Protein AF-A0A2E5CBP2-F1 (afdb_monomer_lite)

pLDDT: mean 91.1, std 10.19, range [36.31, 98.5]

Structure (mmCIF, N/CA/C/O backbone):
data_AF-A0A2E5CBP2-F1
#
_entry.id   AF-A0A2E5CBP2-F1
#
loop_
_atom_site.group_PDB
_atom_site.id
_atom_site.type_symbol
_atom_site.label_atom_id
_atom_site.label_alt_id
_atom_site.label_comp_id
_atom_site.label_asym_id
_atom_site.label_entity_id
_atom_site.label_seq_id
_atom_site.pdbx_PDB_ins_code
_atom_site.Cartn_x
_atom_site.Cartn_y
_atom_site.Cartn_z
_atom_site.occupancy
_atom_site.B_iso_or_equiv
_atom_site.auth_seq_id
_atom_site.auth_comp_id
_atom_site.auth_asym_id
_atom_site.auth_atom_id
_atom_site.pdbx_PDB_model_num
ATOM 1 N N . MET A 1 1 ? -30.470 16.837 26.499 1.00 38.00 1 MET A N 1
ATOM 2 C CA . MET A 1 1 ? -29.244 16.503 25.744 1.00 38.00 1 MET A CA 1
ATOM 3 C C . MET A 1 1 ? -28.695 15.241 26.374 1.00 38.00 1 MET A C 1
ATOM 5 O O . MET A 1 1 ? -28.540 15.243 27.587 1.00 38.00 1 MET A O 1
ATOM 9 N N . ALA A 1 2 ? -28.526 14.157 25.616 1.00 43.12 2 ALA A N 1
ATOM 10 C CA . ALA A 1 2 ? -27.895 12.957 26.160 1.00 43.12 2 ALA A CA 1
ATOM 11 C C . ALA A 1 2 ? -26.423 13.294 26.434 1.00 43.12 2 ALA A C 1
ATOM 13 O O . ALA A 1 2 ? -25.700 13.665 25.509 1.00 43.12 2 ALA A O 1
ATOM 14 N N . PHE A 1 3 ? -26.019 13.271 27.703 1.00 51.16 3 PHE A N 1
ATOM 15 C CA . PHE A 1 3 ? -24.616 13.391 28.079 1.00 51.16 3 PHE A CA 1
ATOM 16 C C . PHE A 1 3 ? -23.949 12.067 27.720 1.00 51.16 3 PHE A C 1
ATOM 18 O O . PHE A 1 3 ? -24.186 11.064 28.377 1.00 51.16 3 PHE A O 1
ATOM 25 N N . HIS A 1 4 ? -23.178 12.072 26.638 1.00 67.44 4 HIS A N 1
ATOM 26 C CA . HIS A 1 4 ? -22.375 10.934 26.215 1.00 67.44 4 HIS A CA 1
ATOM 27 C C . HIS A 1 4 ? -20.920 11.273 26.525 1.00 67.44 4 HIS A C 1
ATOM 29 O O . HIS A 1 4 ? -20.342 12.155 25.883 1.00 67.44 4 HIS A O 1
ATOM 35 N N . VAL A 1 5 ? -20.347 10.632 27.541 1.00 75.62 5 VAL A N 1
ATOM 36 C CA . VAL A 1 5 ? -18.941 10.825 27.916 1.00 75.62 5 VAL A CA 1
ATOM 37 C C . VAL A 1 5 ? -18.203 9.526 27.650 1.00 75.62 5 VAL A C 1
ATOM 39 O O . VAL A 1 5 ? -18.583 8.484 28.173 1.00 75.62 5 VAL A O 1
ATOM 42 N N . ASN A 1 6 ? -17.139 9.597 26.854 1.00 81.19 6 ASN A N 1
ATOM 43 C CA . ASN A 1 6 ? -16.293 8.446 26.557 1.00 81.19 6 ASN A CA 1
ATOM 44 C C . ASN A 1 6 ? -14.873 8.711 27.036 1.00 81.19 6 ASN A C 1
ATOM 46 O O . ASN A 1 6 ? -14.372 9.836 26.934 1.00 81.19 6 ASN A O 1
ATOM 50 N N . PHE A 1 7 ? -14.218 7.656 27.507 1.00 85.12 7 PHE A N 1
ATOM 51 C CA . PHE A 1 7 ? -12.770 7.613 27.641 1.00 85.12 7 PHE A CA 1
ATOM 52 C C . PHE A 1 7 ? -12.241 6.535 26.697 1.00 85.12 7 PHE A C 1
ATOM 54 O O . PHE A 1 7 ? -12.515 5.351 26.891 1.00 85.12 7 PHE A O 1
ATOM 61 N N . GLU A 1 8 ? -11.506 6.952 25.670 1.00 88.75 8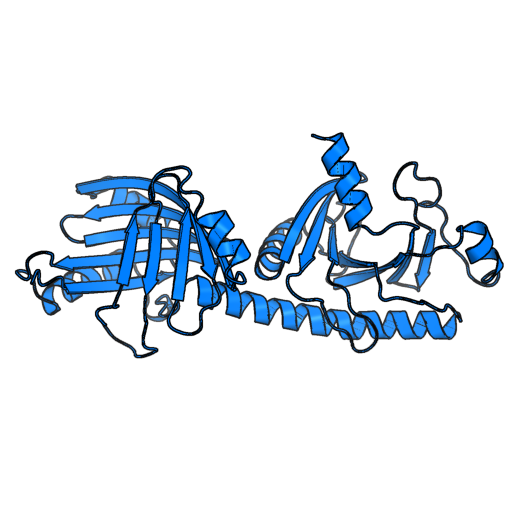 GLU A N 1
ATOM 62 C CA . GLU A 1 8 ? -10.930 6.059 24.666 1.00 88.75 8 GLU A CA 1
ATOM 63 C C . GLU A 1 8 ? -9.402 6.082 24.711 1.00 88.75 8 GLU A C 1
ATOM 65 O O . GLU A 1 8 ? -8.787 7.118 24.971 1.00 88.75 8 GLU A O 1
ATOM 70 N N . LEU A 1 9 ? -8.791 4.936 24.425 1.00 90.69 9 LEU A N 1
ATOM 71 C CA . LEU A 1 9 ? -7.368 4.833 24.130 1.00 90.69 9 LEU A CA 1
ATOM 72 C C . LEU A 1 9 ? -7.154 3.887 22.957 1.00 90.69 9 LEU A C 1
ATOM 74 O O . LEU A 1 9 ? -7.940 2.965 22.730 1.00 90.69 9 LEU A O 1
ATOM 78 N N . LYS A 1 10 ? -6.041 4.081 22.261 1.00 93.88 10 LYS A N 1
ATOM 79 C CA . LYS A 1 10 ? -5.593 3.186 21.205 1.00 93.88 10 LYS A CA 1
ATOM 80 C C . LYS A 1 10 ? -4.122 2.861 21.395 1.00 93.88 10 LYS A C 1
ATOM 82 O O . LYS A 1 10 ? -3.343 3.743 21.753 1.00 93.88 10 LYS A O 1
ATOM 87 N N . ALA A 1 11 ? -3.754 1.610 21.166 1.00 95.00 11 ALA A N 1
ATOM 88 C CA . ALA A 1 11 ? -2.387 1.148 21.324 1.00 95.00 11 ALA A CA 1
ATOM 89 C C . ALA A 1 11 ? -2.022 0.082 20.293 1.00 95.00 11 ALA A C 1
ATOM 91 O O . ALA A 1 11 ? -2.883 -0.677 19.846 1.00 95.00 11 ALA A O 1
ATOM 92 N N . TYR A 1 12 ? -0.736 -0.003 19.960 1.00 95.44 12 TYR A N 1
ATOM 93 C CA . TYR A 1 12 ? -0.171 -1.184 19.318 1.00 95.44 12 TYR A CA 1
ATOM 94 C C . TYR A 1 12 ? -0.355 -2.405 20.220 1.00 95.44 12 TYR A C 1
ATOM 96 O O . TYR A 1 12 ? -0.196 -2.319 21.439 1.00 95.44 12 TYR A O 1
ATOM 104 N N . SER A 1 13 ? -0.645 -3.555 19.618 1.00 93.19 13 SER A N 1
ATOM 105 C CA . SER A 1 13 ? -0.657 -4.830 20.327 1.00 93.19 13 SER A CA 1
ATOM 106 C C . SER A 1 13 ? 0.456 -5.732 19.812 1.00 93.19 13 SER A C 1
ATOM 108 O O . SER A 1 13 ? 0.674 -5.850 18.613 1.00 93.19 13 SER A O 1
ATOM 110 N N . LYS A 1 14 ? 1.167 -6.380 20.738 1.00 88.31 14 LYS A N 1
ATOM 111 C CA . LYS A 1 14 ? 2.172 -7.420 20.437 1.00 88.31 14 LYS A CA 1
ATOM 112 C C . LYS A 1 14 ? 1.674 -8.819 20.807 1.00 88.31 14 LYS A C 1
ATOM 114 O O . LYS A 1 14 ? 2.413 -9.792 20.724 1.00 88.31 14 LYS A O 1
ATOM 119 N N . ASN A 1 15 ? 0.446 -8.896 21.306 1.00 91.00 15 ASN A N 1
ATOM 120 C CA . ASN A 1 15 ? -0.155 -10.046 21.964 1.00 91.00 15 ASN A CA 1
ATOM 121 C C . ASN A 1 15 ? -1.664 -10.096 21.671 1.00 91.00 15 ASN A C 1
ATOM 123 O O . ASN A 1 15 ? -2.453 -10.456 22.548 1.00 91.00 15 ASN A O 1
ATOM 127 N N . ILE A 1 16 ? -2.063 -9.741 20.440 1.00 94.19 16 ILE A N 1
ATOM 128 C CA . ILE A 1 16 ? -3.472 -9.665 20.030 1.00 94.19 16 ILE A CA 1
ATOM 129 C C . ILE A 1 16 ? -4.195 -10.994 20.282 1.00 94.19 16 ILE A C 1
ATOM 131 O O . ILE A 1 16 ? -5.356 -10.993 20.671 1.00 94.19 16 ILE A O 1
ATOM 135 N N . ASP A 1 17 ? -3.500 -12.127 20.132 1.00 94.94 17 ASP A N 1
ATOM 136 C CA . ASP A 1 17 ? -4.064 -13.465 20.325 1.00 94.94 17 ASP A CA 1
ATOM 137 C C . ASP A 1 17 ? -4.471 -13.726 21.775 1.00 94.94 17 ASP A C 1
ATOM 139 O O . ASP A 1 17 ? -5.555 -14.253 22.030 1.00 94.94 17 ASP A O 1
ATOM 143 N N . PHE A 1 18 ? -3.635 -13.311 22.732 1.00 96.12 18 PHE A N 1
ATOM 144 C CA . PHE A 1 18 ? -3.959 -13.399 24.156 1.00 96.12 18 PHE A CA 1
ATOM 145 C C . PHE A 1 18 ? -5.175 -12.530 24.487 1.00 96.12 18 PHE A C 1
ATOM 147 O O . PHE A 1 18 ? -6.111 -12.987 25.144 1.00 96.12 18 PHE A O 1
ATOM 154 N N . ILE A 1 19 ? -5.183 -11.293 23.987 1.00 96.88 19 ILE A N 1
ATOM 155 C CA . ILE A 1 19 ? -6.284 -10.350 24.197 1.00 96.88 19 ILE A CA 1
ATOM 156 C C . ILE A 1 19 ? -7.578 -10.905 23.590 1.00 96.88 19 ILE A C 1
ATOM 158 O O . ILE A 1 19 ? -8.614 -10.911 24.251 1.00 96.88 19 ILE A O 1
ATOM 162 N N . ARG A 1 20 ? -7.525 -11.422 22.358 1.00 97.56 20 ARG A N 1
ATOM 163 C CA . ARG A 1 20 ? -8.667 -12.030 21.669 1.00 97.56 20 ARG A CA 1
ATOM 164 C C . ARG A 1 20 ? -9.225 -13.210 22.454 1.00 97.56 20 ARG A C 1
ATOM 166 O O . ARG A 1 20 ? -10.436 -13.273 22.649 1.00 97.56 20 ARG A O 1
ATOM 173 N N . ALA A 1 21 ? -8.368 -14.114 22.929 1.00 97.31 21 ALA A N 1
ATOM 174 C CA . ALA A 1 21 ? -8.792 -15.252 23.742 1.00 97.31 21 ALA A CA 1
ATOM 175 C C . ALA A 1 21 ? -9.507 -14.791 25.023 1.00 97.31 21 ALA A C 1
ATOM 177 O O . ALA A 1 21 ? -10.603 -15.266 25.319 1.00 97.31 21 ALA A O 1
ATOM 178 N N . TYR A 1 22 ? -8.941 -13.802 25.723 1.00 97.62 22 TYR A N 1
ATOM 179 C CA . TYR A 1 22 ? -9.558 -13.227 26.917 1.00 97.62 22 TYR A CA 1
ATOM 180 C C . TYR A 1 22 ? -10.929 -12.601 26.621 1.00 97.62 22 TYR A C 1
ATOM 182 O O . TYR A 1 22 ? -11.898 -12.862 27.336 1.00 97.62 22 TYR A O 1
ATOM 190 N N . LEU A 1 23 ? -11.027 -11.790 25.561 1.00 97.50 23 LEU A N 1
ATOM 191 C CA . LEU A 1 23 ? -12.275 -11.133 25.171 1.00 97.50 23 LEU A CA 1
ATOM 192 C C . LEU A 1 23 ? -13.342 -12.148 24.754 1.00 97.50 23 LEU A C 1
ATOM 194 O O . LEU A 1 23 ? -14.496 -11.984 25.128 1.00 97.50 23 LEU A O 1
ATOM 198 N N . LEU A 1 24 ? -12.983 -13.215 24.040 1.00 96.75 24 LEU A N 1
ATOM 199 C CA . LEU A 1 24 ? -13.930 -14.275 23.682 1.00 96.75 24 LEU A CA 1
ATOM 200 C C . LEU A 1 24 ? -14.513 -14.979 24.912 1.00 96.75 24 LEU A C 1
ATOM 202 O O . LEU A 1 24 ? -15.696 -15.309 24.910 1.00 96.75 24 LEU A O 1
ATOM 206 N N . GLU A 1 25 ? -13.709 -15.175 25.956 1.00 97.31 25 GLU A N 1
ATOM 207 C CA . GLU A 1 25 ? -14.143 -15.816 27.200 1.00 97.31 25 GLU A CA 1
ATOM 208 C C . GLU A 1 25 ? -15.010 -14.895 28.080 1.00 97.31 25 GLU A C 1
ATOM 210 O O . GLU A 1 25 ? -15.937 -15.368 28.734 1.00 97.31 25 GLU A O 1
ATOM 215 N N . HIS A 1 26 ? -14.742 -13.583 28.084 1.00 97.31 26 HIS A N 1
ATOM 216 C CA . HIS A 1 26 ? -15.339 -12.641 29.043 1.00 97.31 26 HIS A CA 1
ATOM 217 C C . HIS A 1 26 ? -16.332 -11.641 28.432 1.00 97.31 26 HIS A C 1
ATOM 219 O O . HIS A 1 26 ? -16.956 -10.875 29.171 1.00 97.31 26 HIS A O 1
ATOM 225 N N . CYS A 1 27 ? -16.470 -11.587 27.103 1.00 95.75 27 CYS A N 1
ATOM 226 C CA . CYS A 1 27 ? -17.342 -10.606 26.466 1.00 95.75 27 CYS A CA 1
ATOM 227 C C . CYS A 1 27 ? -18.817 -10.835 26.812 1.00 95.75 27 CYS A C 1
ATOM 229 O O . CYS A 1 27 ? -19.342 -11.945 26.788 1.00 95.75 27 CYS A O 1
ATOM 231 N N . THR A 1 28 ? -19.517 -9.735 27.072 1.00 95.00 28 THR A N 1
ATOM 232 C CA . THR A 1 28 ? -20.980 -9.711 27.130 1.00 95.00 28 THR A CA 1
ATOM 233 C C . THR A 1 28 ? -21.583 -9.676 25.728 1.00 95.00 28 THR A C 1
ATOM 235 O O . THR A 1 28 ? -22.736 -10.063 25.535 1.00 95.00 28 THR A O 1
ATOM 238 N N . LYS A 1 29 ? -20.817 -9.204 24.734 1.00 96.31 29 LYS A N 1
ATOM 239 C CA . LYS A 1 29 ? -21.225 -9.167 23.329 1.00 96.31 29 LYS A CA 1
ATOM 240 C C . LYS A 1 29 ? -20.022 -9.284 22.397 1.00 96.31 29 LYS A C 1
ATOM 242 O O . LYS A 1 29 ? -19.042 -8.563 22.561 1.00 96.31 29 LYS A O 1
ATOM 247 N N . ASN A 1 30 ? -20.158 -10.104 21.361 1.00 95.69 30 ASN A N 1
ATOM 248 C CA . ASN A 1 30 ? -19.243 -10.181 20.224 1.00 95.69 30 ASN A CA 1
ATOM 249 C C . ASN A 1 30 ? -20.033 -9.854 18.947 1.00 95.69 30 ASN A C 1
ATOM 251 O O . ASN A 1 30 ? -21.027 -10.521 18.661 1.00 95.69 30 ASN A O 1
ATOM 255 N N . LEU A 1 31 ? -19.641 -8.808 18.213 1.00 94.06 31 LEU A N 1
ATOM 256 C CA . LEU A 1 31 ? -20.299 -8.434 16.951 1.00 94.06 31 LEU A CA 1
ATOM 257 C C . LEU A 1 31 ? -19.660 -9.083 15.716 1.00 94.06 31 LEU A C 1
ATOM 259 O O . LEU A 1 31 ? -20.209 -8.959 14.625 1.00 94.06 31 LEU A O 1
ATOM 263 N N . GLY A 1 32 ? -18.536 -9.781 15.877 1.00 93.81 32 GLY A N 1
ATOM 264 C CA . GLY A 1 32 ? -17.795 -10.421 14.795 1.00 93.81 32 GLY A CA 1
ATOM 265 C C . GLY A 1 32 ? -16.719 -9.529 14.171 1.00 93.81 32 GLY A C 1
ATOM 266 O O . GLY A 1 32 ? -16.330 -8.501 14.732 1.00 93.81 32 GLY A O 1
ATOM 267 N N . LYS A 1 33 ? -16.222 -9.973 13.008 1.00 96.44 33 LYS A N 1
ATOM 268 C CA . LYS A 1 33 ? -15.138 -9.343 12.242 1.00 96.44 33 LYS A CA 1
ATOM 269 C C . LYS A 1 33 ? -15.708 -8.525 11.075 1.00 96.44 33 LYS A C 1
ATOM 271 O O . LYS A 1 33 ? -16.425 -9.060 10.226 1.00 96.44 33 LYS A O 1
ATOM 276 N N . ASP A 1 34 ? -15.376 -7.239 11.043 1.00 95.06 34 ASP A N 1
ATOM 277 C CA . ASP A 1 34 ? -15.732 -6.285 9.993 1.00 95.06 34 ASP A CA 1
ATOM 278 C C . ASP A 1 34 ? -14.499 -5.933 9.150 1.00 95.06 34 ASP A C 1
ATOM 280 O O . ASP A 1 34 ? -13.522 -5.371 9.650 1.00 95.06 34 ASP A O 1
ATOM 284 N N . PHE A 1 35 ? -14.539 -6.267 7.868 1.00 95.31 35 PHE A N 1
ATOM 285 C CA . PHE A 1 35 ? -13.548 -5.909 6.865 1.00 95.31 35 PHE A CA 1
ATOM 286 C C . PHE A 1 35 ? -13.894 -4.530 6.317 1.00 95.31 35 PHE A C 1
ATOM 288 O O . PHE A 1 35 ? -14.751 -4.380 5.450 1.00 95.31 35 PHE A O 1
ATOM 295 N N . GLN A 1 36 ? -13.229 -3.518 6.862 1.00 94.62 36 GLN A N 1
ATOM 296 C CA . GLN A 1 36 ? -13.530 -2.120 6.606 1.00 94.62 36 GLN A CA 1
ATOM 297 C C . GLN A 1 36 ? -12.549 -1.525 5.596 1.00 94.62 36 GLN A C 1
ATOM 299 O O . GLN A 1 36 ? -11.328 -1.620 5.747 1.00 94.62 36 GLN A O 1
ATOM 304 N N . LYS A 1 37 ? -13.108 -0.829 4.610 1.00 93.19 37 LYS A N 1
ATOM 305 C CA . LYS A 1 37 ? -12.418 0.086 3.711 1.00 93.19 37 LYS A CA 1
ATOM 306 C C . LYS A 1 37 ? -12.846 1.511 4.039 1.00 93.19 37 LYS A C 1
ATOM 308 O O . LYS A 1 37 ? -13.952 1.945 3.724 1.00 93.19 37 LYS A O 1
ATOM 313 N N . ASP A 1 38 ? -11.944 2.242 4.673 1.00 93.88 38 ASP A N 1
ATOM 314 C CA . ASP A 1 38 ? -12.127 3.632 5.063 1.00 93.88 38 ASP A CA 1
ATOM 315 C C . ASP A 1 38 ? -11.460 4.542 4.009 1.00 93.88 38 ASP A C 1
ATOM 317 O O . ASP A 1 38 ? -10.240 4.699 3.988 1.00 93.88 38 ASP A O 1
ATOM 321 N N . THR A 1 39 ? -12.249 5.149 3.118 1.00 93.44 39 THR A N 1
ATOM 322 C CA . THR A 1 39 ? -11.767 6.131 2.129 1.00 93.44 39 THR A CA 1
ATOM 323 C C . THR A 1 39 ? -11.855 7.538 2.710 1.00 93.44 39 THR A C 1
ATOM 325 O O . THR A 1 39 ? -12.949 8.044 2.964 1.00 93.44 39 THR A O 1
ATOM 328 N N . TYR A 1 40 ? -10.708 8.186 2.898 1.00 94.38 40 TYR A N 1
ATOM 329 C CA . TYR A 1 40 ? -10.611 9.571 3.344 1.00 94.38 40 TYR A CA 1
ATOM 330 C C . TYR A 1 40 ? -10.522 10.504 2.142 1.00 94.38 40 TYR A C 1
ATOM 332 O O . TYR A 1 40 ? -9.779 10.236 1.200 1.00 94.38 40 TYR A O 1
ATOM 340 N N . PHE A 1 41 ? -11.235 11.625 2.189 1.00 93.88 41 PHE A N 1
ATOM 341 C CA . PHE A 1 41 ? -11.267 12.617 1.114 1.00 93.88 41 PHE A CA 1
ATOM 342 C C . PHE A 1 41 ? -10.574 13.909 1.538 1.00 93.88 41 PHE A C 1
ATOM 344 O O . PHE A 1 41 ? -10.632 14.299 2.708 1.00 93.88 41 PHE A O 1
ATOM 351 N N . LYS A 1 42 ? -9.944 14.603 0.585 1.00 92.12 42 LYS A N 1
ATOM 352 C CA . LYS A 1 42 ? -9.442 15.959 0.817 1.00 92.12 42 LYS A CA 1
ATOM 353 C C . LYS A 1 42 ? -10.633 16.907 0.985 1.00 92.12 42 LYS A C 1
ATOM 355 O O . LYS A 1 42 ? -11.522 16.984 0.132 1.00 92.12 42 LYS A O 1
ATOM 360 N N . THR A 1 43 ? -10.643 17.640 2.091 1.00 89.88 43 THR A N 1
ATOM 361 C CA . THR A 1 43 ? -11.660 18.641 2.431 1.00 89.88 43 THR A CA 1
ATOM 362 C C . THR A 1 43 ? -10.996 19.942 2.862 1.00 89.88 43 THR A C 1
ATOM 364 O O . THR A 1 43 ? -9.845 19.952 3.292 1.00 89.88 43 THR A O 1
ATOM 367 N N . LYS A 1 44 ? -11.720 21.064 2.746 1.00 88.19 44 LYS A N 1
ATOM 368 C CA . LYS A 1 44 ? -11.216 22.379 3.186 1.00 88.19 44 LYS A CA 1
ATOM 369 C C . LYS A 1 44 ? -11.000 22.441 4.700 1.00 88.19 44 LYS A C 1
ATOM 371 O O . LYS A 1 44 ? -10.098 23.125 5.164 1.00 88.19 44 LYS A O 1
ATOM 376 N N . THR A 1 45 ? -11.859 21.760 5.452 1.00 86.25 45 THR A N 1
ATOM 377 C CA . THR A 1 45 ? -11.836 21.686 6.914 1.00 86.25 45 THR A CA 1
ATOM 378 C C . THR A 1 45 ? -12.195 20.277 7.365 1.00 86.25 45 THR A C 1
ATOM 380 O O . THR A 1 45 ? -12.809 19.511 6.612 1.00 86.25 45 THR A O 1
ATOM 383 N N . GLY A 1 46 ? -11.813 19.945 8.599 1.00 86.88 46 GLY A N 1
ATOM 384 C CA . GLY A 1 46 ? -12.121 18.661 9.217 1.00 86.88 46 GLY A CA 1
ATOM 385 C C . GLY A 1 46 ? -11.600 17.470 8.422 1.00 86.88 46 GLY A C 1
ATOM 386 O O . GLY A 1 46 ? -10.648 17.569 7.647 1.00 86.88 46 GLY A O 1
ATOM 387 N N . ARG A 1 47 ? -12.229 16.319 8.642 1.00 89.81 47 ARG A N 1
ATOM 388 C CA . ARG A 1 47 ? -11.924 15.068 7.952 1.00 89.81 47 ARG A CA 1
ATOM 389 C C . ARG A 1 47 ? -13.227 14.427 7.507 1.00 89.81 47 ARG A C 1
ATOM 391 O O . ARG A 1 47 ? -14.137 14.264 8.317 1.00 89.81 47 ARG A O 1
ATOM 398 N N . LEU A 1 48 ? -13.298 14.054 6.232 1.00 94.00 48 LEU A N 1
ATOM 399 C CA . LEU A 1 48 ? -14.417 13.314 5.658 1.00 94.00 48 LEU A CA 1
ATOM 400 C C . LEU A 1 48 ? -13.965 11.904 5.297 1.00 94.00 48 LEU A C 1
ATOM 402 O O . LEU A 1 48 ? -12.986 11.728 4.570 1.00 94.00 48 LEU A O 1
ATOM 406 N N . LYS A 1 49 ? -14.701 10.914 5.794 1.00 95.12 49 LYS A N 1
ATOM 407 C CA . LYS A 1 49 ? -14.411 9.500 5.599 1.00 95.12 49 LYS A CA 1
ATOM 408 C C . LYS A 1 49 ? -15.661 8.738 5.194 1.00 95.12 49 LYS A C 1
ATOM 410 O O . LYS A 1 49 ? -16.663 8.777 5.904 1.00 95.12 49 LYS A O 1
ATOM 415 N N . LEU A 1 50 ? -15.572 8.004 4.094 1.00 94.94 50 LEU A N 1
ATOM 416 C CA . LEU A 1 50 ? -16.535 6.971 3.734 1.00 94.94 50 LEU A CA 1
ATOM 417 C C . LEU A 1 50 ? -16.020 5.625 4.244 1.00 94.94 50 LEU A C 1
ATOM 419 O O . LEU A 1 50 ? -14.947 5.190 3.838 1.00 94.94 50 LEU A O 1
ATOM 423 N N . ARG A 1 51 ? -16.788 4.985 5.123 1.00 94.75 51 ARG A N 1
ATOM 424 C CA . ARG A 1 51 ? -16.570 3.618 5.592 1.00 94.75 51 ARG A CA 1
ATOM 425 C C . ARG A 1 51 ? -17.474 2.671 4.824 1.00 94.75 51 ARG A C 1
ATOM 427 O O . ARG A 1 51 ? -18.697 2.813 4.888 1.00 94.75 51 ARG A O 1
ATOM 434 N N . GLU A 1 52 ? -16.856 1.706 4.165 1.00 93.12 52 GLU A N 1
ATOM 435 C CA . GLU A 1 52 ? -17.508 0.560 3.538 1.00 93.12 52 GLU A CA 1
ATOM 436 C C . GLU A 1 52 ? -17.074 -0.703 4.295 1.00 93.12 52 GLU A C 1
ATOM 438 O O . GLU A 1 52 ? -15.878 -0.917 4.479 1.00 93.12 52 GLU A O 1
ATOM 443 N N . GLY A 1 53 ? -18.016 -1.526 4.748 1.00 91.75 53 GLY A N 1
ATOM 444 C CA . GLY A 1 53 ? -17.729 -2.735 5.525 1.00 91.75 53 GLY A CA 1
ATOM 445 C C . GLY A 1 53 ? -18.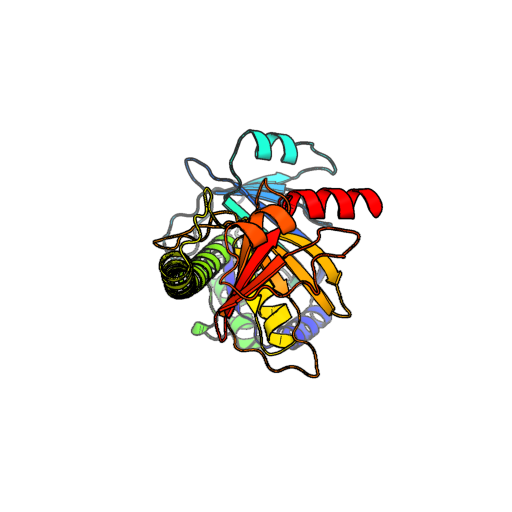833 -3.780 5.405 1.00 91.75 53 GLY A C 1
ATOM 446 O O . GLY A 1 53 ? -19.941 -3.484 4.952 1.00 91.75 53 GLY A O 1
ATOM 447 N N . ASN A 1 54 ? -18.551 -5.021 5.808 1.00 91.94 54 ASN A N 1
ATOM 448 C CA . ASN A 1 54 ? -19.571 -6.076 5.844 1.00 91.94 54 ASN A CA 1
ATOM 449 C C . ASN A 1 54 ? -20.487 -5.968 7.073 1.00 91.94 54 ASN A C 1
ATOM 451 O O . ASN A 1 54 ? -21.531 -6.619 7.098 1.00 91.94 54 ASN A O 1
ATOM 455 N N . ILE A 1 55 ? -20.124 -5.151 8.069 1.00 88.69 55 ILE A N 1
ATOM 456 C CA . ILE A 1 55 ? -20.956 -4.854 9.243 1.00 88.69 55 ILE A CA 1
ATOM 457 C C . ILE A 1 55 ? -21.328 -3.367 9.280 1.00 88.69 55 ILE A C 1
ATOM 459 O O . ILE A 1 55 ? -22.512 -3.028 9.316 1.00 88.69 55 ILE A O 1
ATOM 463 N N . GLU A 1 56 ? -20.347 -2.462 9.255 1.00 87.56 56 GLU A N 1
ATOM 464 C CA . GLU A 1 56 ? -20.583 -1.018 9.328 1.00 87.56 56 GLU A CA 1
ATOM 465 C C . GLU A 1 56 ? -20.427 -0.327 7.970 1.00 87.56 56 GLU A C 1
ATOM 467 O O . GLU A 1 56 ? -19.395 -0.433 7.315 1.00 87.56 56 GLU A O 1
ATOM 472 N N . ASN A 1 57 ? -21.423 0.479 7.591 1.00 92.25 57 ASN A N 1
ATOM 473 C CA . ASN A 1 57 ? -21.368 1.354 6.420 1.00 92.25 57 ASN A CA 1
ATOM 474 C C . ASN A 1 57 ? -21.799 2.767 6.818 1.00 92.25 57 ASN A C 1
ATOM 476 O O . ASN A 1 57 ? -22.904 2.969 7.335 1.00 92.25 57 ASN A O 1
ATOM 480 N N . SER A 1 58 ? -20.930 3.758 6.617 1.00 94.06 58 SER A N 1
ATOM 481 C CA . SER A 1 58 ? -21.202 5.120 7.089 1.00 94.06 58 SER A CA 1
ATOM 482 C C . SER A 1 58 ? -20.379 6.194 6.392 1.00 94.06 58 SER A C 1
ATOM 484 O O . SER A 1 58 ? -19.205 5.988 6.098 1.00 94.06 58 SER A O 1
ATOM 486 N N . LEU A 1 59 ? -20.963 7.378 6.233 1.00 94.56 59 LEU A N 1
ATOM 487 C CA . LEU A 1 59 ? -20.241 8.611 5.939 1.00 94.56 59 LEU A CA 1
ATOM 488 C C . LEU A 1 59 ? -20.011 9.371 7.246 1.00 94.56 59 LEU A C 1
ATOM 490 O O . LEU A 1 59 ? -20.955 9.619 7.993 1.00 94.56 59 LEU A O 1
ATOM 494 N N . ILE A 1 60 ? -18.763 9.725 7.529 1.00 92.81 60 ILE A N 1
ATOM 495 C CA . ILE A 1 60 ? -18.362 10.343 8.791 1.00 92.81 60 ILE A CA 1
ATOM 496 C C . ILE A 1 60 ? -17.606 11.632 8.483 1.00 92.81 60 ILE A C 1
ATOM 498 O O . ILE A 1 60 ? -16.550 11.596 7.850 1.00 92.81 60 ILE A O 1
ATOM 502 N N . PHE A 1 61 ? -18.125 12.761 8.960 1.00 90.75 61 PHE A N 1
ATOM 503 C CA . PHE A 1 61 ? -17.392 14.022 9.024 1.00 90.75 61 PHE A CA 1
ATOM 504 C C . PHE A 1 61 ? -17.062 14.342 10.476 1.00 90.75 61 PHE A C 1
ATOM 506 O O . PHE A 1 61 ? -17.942 14.283 11.332 1.00 90.75 61 PHE A O 1
ATOM 513 N N . TYR A 1 62 ? -15.811 14.682 10.761 1.00 85.50 62 TYR A N 1
ATOM 514 C CA . TYR A 1 62 ? -15.408 15.044 12.113 1.00 85.50 62 TYR A CA 1
ATOM 515 C C . TYR A 1 62 ? -14.307 16.099 12.126 1.00 85.50 62 TYR A C 1
ATOM 517 O O . TYR A 1 62 ? -13.427 16.129 11.262 1.00 85.50 62 TYR A O 1
ATOM 525 N N . ASN A 1 63 ? -14.350 16.952 13.147 1.00 78.19 63 ASN A N 1
ATOM 526 C CA . ASN A 1 63 ? -13.271 17.873 13.478 1.00 78.19 63 ASN A CA 1
ATOM 527 C C . ASN A 1 63 ? -12.515 17.328 14.686 1.00 78.19 63 ASN A C 1
ATOM 529 O O . ASN A 1 63 ? -13.080 17.218 15.774 1.00 78.19 63 ASN A O 1
ATOM 533 N N . ARG A 1 64 ? -11.232 17.016 14.504 1.00 67.31 64 ARG A N 1
ATOM 534 C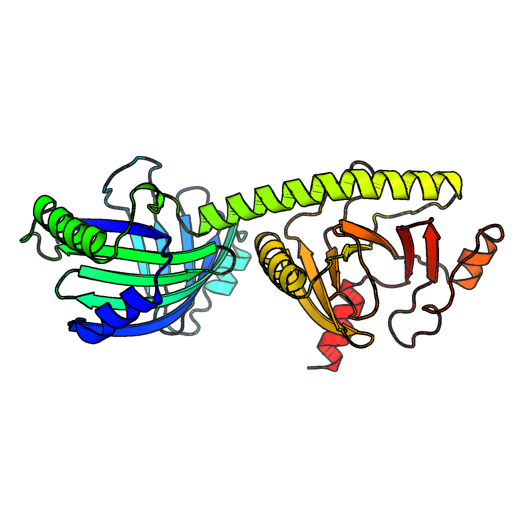 CA . ARG A 1 64 ? -10.330 16.705 15.612 1.00 67.31 64 ARG A CA 1
ATOM 535 C C . ARG A 1 64 ? -9.381 17.890 15.784 1.00 67.31 64 ARG A C 1
ATOM 537 O O . ARG A 1 64 ? -8.571 18.114 14.890 1.00 67.31 64 ARG A O 1
ATOM 544 N N . PRO A 1 65 ? -9.496 18.683 16.862 1.00 58.75 65 PRO A N 1
ATOM 545 C CA . PRO A 1 65 ? -8.444 19.625 17.218 1.00 58.75 65 PRO A CA 1
ATOM 546 C C . PRO A 1 65 ? -7.171 18.833 17.537 1.00 58.75 65 PRO A C 1
ATOM 548 O O . PRO A 1 65 ? -7.267 17.833 18.247 1.00 58.75 65 PRO A O 1
ATOM 551 N N . ASP A 1 66 ? -6.004 19.288 17.081 1.00 52.66 66 ASP A N 1
ATOM 552 C CA . ASP A 1 66 ? -4.690 18.686 17.377 1.00 52.66 66 ASP A CA 1
ATOM 553 C C . ASP A 1 66 ? -4.246 18.947 18.837 1.00 52.66 66 ASP A C 1
ATOM 555 O O . ASP A 1 66 ? -3.151 19.429 19.105 1.00 52.66 66 ASP A O 1
ATOM 559 N N . LEU A 1 67 ? -5.134 18.716 19.808 1.00 43.47 67 LEU A N 1
ATOM 560 C CA . LEU A 1 67 ? -4.903 18.960 21.232 1.00 43.47 67 LEU A CA 1
ATOM 561 C C . LEU A 1 67 ? -5.111 17.659 22.011 1.00 43.47 67 LEU A C 1
ATOM 563 O O . LEU A 1 67 ? -6.157 17.026 21.870 1.00 43.47 67 LEU A O 1
ATOM 567 N N . GLU A 1 68 ? -4.130 17.296 22.839 1.00 40.28 68 GLU A N 1
ATOM 568 C CA . GLU A 1 68 ? -4.174 16.118 23.711 1.00 40.28 68 GLU A CA 1
ATOM 569 C C . GLU A 1 68 ? -5.364 16.166 24.687 1.00 40.28 68 GLU A C 1
ATOM 571 O O . GLU A 1 68 ? -5.678 17.209 25.267 1.00 40.28 68 GLU A O 1
ATOM 576 N N . GLY A 1 69 ? -6.012 15.015 24.885 1.00 42.84 69 GLY A N 1
ATOM 577 C CA . GLY A 1 69 ? -7.064 14.809 25.883 1.00 42.84 69 GLY A CA 1
ATOM 578 C C . GLY A 1 69 ? -8.432 14.410 25.309 1.00 42.84 69 GLY A C 1
ATOM 579 O O . GLY A 1 69 ? -8.653 14.478 24.097 1.00 42.84 69 GLY A O 1
ATOM 580 N N . PRO A 1 70 ? -9.370 13.983 26.178 1.00 36.31 70 PRO A N 1
ATOM 581 C CA . PRO A 1 70 ? -10.718 13.605 25.775 1.00 36.31 70 PRO A CA 1
ATOM 582 C C . PRO A 1 70 ? -11.450 14.845 25.260 1.00 36.31 70 PRO A C 1
ATOM 584 O O . PRO A 1 70 ? -11.876 15.705 26.031 1.00 36.31 70 PRO A O 1
ATOM 587 N N . LYS A 1 71 ? -11.582 14.964 23.940 1.00 49.78 71 LYS A N 1
ATOM 588 C CA . LYS A 1 71 ? -12.445 15.967 23.322 1.00 49.78 71 LYS A CA 1
ATOM 589 C C . LYS A 1 71 ? -13.633 15.281 22.690 1.00 49.78 71 LYS A C 1
ATOM 591 O O . LYS A 1 71 ? -13.485 14.353 21.900 1.00 49.78 71 LYS A O 1
ATOM 596 N N . GLN A 1 72 ? -14.807 15.804 23.017 1.00 48.31 72 GLN A N 1
ATOM 597 C CA . GLN A 1 72 ? -16.034 15.566 22.283 1.00 48.31 72 GLN A CA 1
ATOM 598 C C . GLN A 1 72 ? -15.777 15.967 20.826 1.00 48.31 72 GLN A C 1
ATOM 600 O O . GLN A 1 72 ? -15.729 17.150 20.490 1.00 48.31 72 GLN A O 1
ATOM 605 N N . SER A 1 73 ? -15.496 14.979 19.980 1.00 53.94 73 SER A N 1
ATOM 606 C CA . SER A 1 73 ? -15.385 15.209 18.548 1.00 53.94 73 SER A CA 1
ATOM 607 C C . SER A 1 73 ? -16.778 15.602 18.057 1.00 53.94 73 SER A C 1
ATOM 609 O O . SER A 1 73 ? -17.754 14.918 18.365 1.00 53.94 73 SER A O 1
ATOM 611 N N . ASP A 1 74 ? -16.890 16.711 17.326 1.00 65.44 74 ASP A N 1
ATOM 612 C CA . ASP A 1 74 ? -18.120 17.034 16.598 1.00 65.44 74 ASP A CA 1
ATOM 613 C C . ASP A 1 74 ? -18.200 16.070 15.410 1.00 65.44 74 ASP A C 1
ATOM 615 O O . ASP A 1 74 ? -17.629 16.314 14.343 1.00 65.44 74 ASP A O 1
ATOM 619 N N . VAL A 1 75 ? -18.768 14.891 15.673 1.00 76.12 75 VAL A N 1
ATOM 620 C CA . VAL A 1 75 ? -18.886 13.798 14.712 1.00 76.12 75 VAL A CA 1
ATOM 621 C C . VAL A 1 75 ? -20.276 13.832 14.106 1.00 76.12 75 VAL A C 1
ATOM 623 O O . VAL A 1 75 ? -21.277 13.561 14.766 1.00 76.12 75 VAL A O 1
ATOM 626 N N . ASN A 1 76 ? -20.320 14.074 12.805 1.00 83.12 76 ASN A N 1
ATOM 627 C CA . ASN A 1 76 ? -21.504 13.898 11.989 1.00 83.12 76 ASN A CA 1
ATOM 628 C C . ASN A 1 76 ? -21.398 12.537 11.298 1.00 83.12 76 ASN A C 1
ATOM 630 O O . ASN A 1 76 ? -20.678 12.388 10.308 1.00 83.12 76 ASN A O 1
ATOM 634 N N . LEU A 1 77 ? -22.080 11.531 11.853 1.00 89.12 77 LEU A N 1
ATOM 635 C CA . LEU A 1 77 ? -22.121 10.170 11.321 1.00 89.12 77 LEU A CA 1
ATOM 636 C C . LEU A 1 77 ? -23.469 9.906 10.652 1.00 89.12 77 LEU A C 1
ATOM 638 O O . LEU A 1 77 ? -24.519 9.955 11.290 1.00 89.12 77 LEU A O 1
ATOM 642 N N . VAL A 1 78 ? -23.422 9.551 9.373 1.00 90.69 78 VAL A N 1
ATOM 643 C CA . VAL A 1 78 ? -24.578 9.122 8.587 1.00 90.69 78 VAL A CA 1
ATOM 644 C C . VAL A 1 78 ? -24.406 7.646 8.262 1.00 90.69 78 VAL A C 1
ATOM 646 O O . VAL A 1 78 ? -23.476 7.274 7.549 1.00 90.69 78 VAL A O 1
ATOM 649 N N . LYS A 1 79 ? -25.292 6.793 8.783 1.00 91.62 79 LYS A N 1
ATOM 650 C CA . LYS A 1 79 ? -25.327 5.375 8.401 1.00 91.62 79 LYS A CA 1
ATOM 651 C C . LYS A 1 79 ? -25.826 5.250 6.968 1.00 91.62 79 LYS A C 1
ATOM 653 O O . LYS A 1 79 ? -26.803 5.896 6.594 1.00 91.62 79 LYS A O 1
ATOM 658 N N . LEU A 1 80 ? -25.160 4.414 6.187 1.00 90.38 80 LEU A N 1
ATOM 659 C CA . LEU A 1 80 ? -25.489 4.179 4.790 1.00 90.38 80 LEU A CA 1
ATOM 660 C C . LEU A 1 80 ? -26.084 2.783 4.631 1.00 90.38 80 LEU A C 1
ATOM 662 O O . LEU A 1 80 ? -25.648 1.835 5.282 1.00 90.38 80 LEU A O 1
ATOM 666 N N . GLY A 1 81 ? -27.081 2.670 3.757 1.00 83.31 81 GLY A N 1
ATOM 667 C CA . GLY A 1 81 ? -27.525 1.372 3.264 1.00 83.31 81 GLY A CA 1
ATOM 668 C C . GLY A 1 81 ? -26.549 0.809 2.221 1.00 83.31 81 GLY A C 1
ATOM 669 O O . GLY A 1 81 ? -25.705 1.557 1.707 1.00 83.31 81 GLY A O 1
ATOM 670 N N . PRO A 1 82 ? -26.687 -0.483 1.876 1.00 68.62 82 PRO A N 1
ATOM 671 C CA . PRO A 1 82 ? -26.026 -1.057 0.707 1.00 68.62 82 PRO A CA 1
ATOM 672 C C . PRO A 1 82 ? -26.302 -0.199 -0.539 1.00 68.62 82 PRO A C 1
ATOM 674 O O . PRO A 1 82 ? -27.403 0.328 -0.693 1.00 68.62 82 PRO A O 1
ATOM 677 N N . ASP A 1 83 ? -25.299 -0.025 -1.401 1.00 69.44 83 ASP A N 1
ATOM 678 C CA . ASP A 1 83 ? -25.427 0.616 -2.721 1.00 69.44 83 ASP A CA 1
ATOM 679 C C . ASP A 1 83 ? -25.929 2.070 -2.744 1.00 69.44 83 ASP A C 1
ATOM 681 O O . ASP A 1 83 ? -26.528 2.526 -3.715 1.00 69.44 83 ASP A O 1
ATOM 685 N N . SER A 1 84 ? -25.623 2.858 -1.711 1.00 75.81 84 SER A N 1
ATOM 686 C CA . SER A 1 84 ? -26.042 4.271 -1.612 1.00 75.81 84 SER A CA 1
ATOM 687 C C . SER A 1 84 ? -25.593 5.205 -2.758 1.00 75.81 84 SER A C 1
ATOM 689 O O . SER A 1 84 ? -25.951 6.381 -2.751 1.00 75.81 84 SER A O 1
ATOM 691 N N . GLY A 1 85 ? -24.767 4.748 -3.710 1.00 81.75 85 GLY A N 1
ATOM 692 C CA . GLY A 1 85 ? -24.231 5.548 -4.826 1.00 81.75 85 GLY A CA 1
ATOM 693 C C . GLY A 1 85 ? -23.285 6.686 -4.410 1.00 81.75 85 GLY A C 1
ATOM 694 O O . GLY A 1 85 ? -22.616 7.286 -5.253 1.00 81.75 85 GLY A O 1
ATOM 695 N N . ILE A 1 86 ? -23.173 6.961 -3.105 1.00 88.31 86 ILE A N 1
ATOM 696 C CA . ILE A 1 86 ? -22.447 8.106 -2.552 1.00 88.31 86 ILE A CA 1
ATOM 697 C C . ILE A 1 86 ? -20.955 8.052 -2.864 1.00 88.31 86 ILE A C 1
ATOM 699 O O . ILE A 1 86 ? -20.325 9.089 -3.048 1.00 88.31 86 ILE A O 1
ATOM 703 N N . ARG A 1 87 ? -20.388 6.845 -2.974 1.00 85.56 87 ARG A N 1
ATOM 704 C CA . ARG A 1 87 ? -18.973 6.648 -3.290 1.00 85.56 87 ARG A CA 1
ATOM 705 C C . ARG A 1 87 ? -18.596 7.298 -4.612 1.00 85.56 87 ARG A C 1
ATOM 707 O O . ARG A 1 87 ? -17.582 7.985 -4.680 1.00 85.56 87 ARG A O 1
ATOM 714 N N . GLU A 1 88 ? -19.400 7.078 -5.645 1.00 86.69 88 GLU A N 1
ATOM 715 C CA . GLU A 1 88 ? -19.120 7.598 -6.982 1.00 86.69 88 GLU A CA 1
ATOM 716 C C . GLU A 1 88 ? -19.263 9.122 -7.019 1.00 86.69 88 GLU A C 1
ATOM 718 O O . GLU A 1 88 ? -18.428 9.818 -7.597 1.00 86.69 88 GLU A O 1
ATOM 723 N N . ALA A 1 89 ? -20.275 9.656 -6.331 1.00 90.81 89 ALA A N 1
ATOM 724 C CA . ALA A 1 89 ? -20.447 11.095 -6.177 1.00 90.81 89 ALA A CA 1
ATOM 725 C C . ALA A 1 89 ? -19.257 11.737 -5.442 1.00 90.81 89 ALA A C 1
ATOM 727 O O . ALA A 1 89 ? -18.712 12.730 -5.918 1.00 90.81 89 ALA A O 1
ATOM 728 N N . LEU A 1 90 ? -18.810 11.150 -4.326 1.00 92.31 90 LEU A N 1
ATOM 729 C CA . LEU A 1 90 ? -17.674 11.653 -3.549 1.00 92.31 90 LEU A CA 1
ATOM 730 C C . LEU A 1 90 ? -16.359 11.575 -4.325 1.00 92.31 90 LEU A C 1
ATOM 732 O O . LEU A 1 90 ? -15.591 12.526 -4.283 1.00 92.31 90 LEU A O 1
ATOM 736 N N . ARG A 1 91 ? -16.114 10.496 -5.077 1.00 87.19 91 ARG A N 1
ATOM 737 C CA . ARG A 1 91 ? -14.919 10.368 -5.932 1.00 87.19 91 ARG A CA 1
ATOM 738 C C . ARG A 1 91 ? -14.867 11.418 -7.040 1.00 87.19 91 ARG A C 1
ATOM 740 O O . ARG A 1 91 ? -13.785 11.863 -7.399 1.00 87.19 91 ARG A O 1
ATOM 747 N N . LYS A 1 92 ? -16.025 11.817 -7.573 1.00 88.50 92 LYS A N 1
ATOM 748 C CA . LYS A 1 92 ? -16.127 12.905 -8.558 1.00 88.50 92 LYS A CA 1
ATOM 749 C C . LYS A 1 92 ? -16.007 14.289 -7.925 1.00 88.50 92 LYS A C 1
ATOM 751 O O . LYS A 1 92 ? -15.502 15.202 -8.569 1.00 88.50 92 LYS A O 1
ATOM 756 N N . ALA A 1 93 ? -16.495 14.454 -6.698 1.00 92.00 93 ALA A N 1
ATOM 757 C CA . ALA A 1 93 ? -16.522 15.741 -6.007 1.00 92.00 93 ALA A CA 1
ATOM 758 C C . ALA A 1 93 ? -15.209 16.071 -5.279 1.00 92.00 93 ALA A C 1
ATOM 760 O O . ALA A 1 93 ? -14.859 17.244 -5.147 1.00 92.00 93 ALA A O 1
ATOM 761 N N . ASN A 1 94 ? -14.491 15.055 -4.797 1.00 92.81 94 ASN A N 1
ATOM 762 C CA . ASN A 1 94 ? -13.329 15.206 -3.937 1.00 92.81 94 ASN A CA 1
ATOM 763 C C . ASN A 1 94 ? -12.200 14.265 -4.351 1.00 92.81 94 ASN A C 1
ATOM 765 O O . ASN A 1 94 ? -12.402 13.075 -4.592 1.00 92.81 94 ASN A O 1
ATOM 769 N N . GLU A 1 95 ? -10.980 14.793 -4.314 1.00 90.62 95 GLU A N 1
ATOM 770 C CA . GLU A 1 95 ? -9.780 13.972 -4.394 1.00 90.62 95 GLU A CA 1
ATOM 771 C C . GLU A 1 95 ? -9.692 13.049 -3.169 1.00 90.62 95 GLU A C 1
ATOM 773 O O . GLU A 1 95 ? -9.970 13.456 -2.032 1.00 90.62 95 GLU A O 1
ATOM 778 N N . ILE A 1 96 ? -9.301 11.797 -3.396 1.00 90.81 96 ILE A N 1
ATOM 779 C CA . ILE A 1 96 ? -9.025 10.851 -2.316 1.00 90.81 96 ILE A CA 1
ATOM 780 C C . ILE A 1 96 ? -7.732 11.290 -1.626 1.00 90.81 96 ILE A C 1
ATOM 782 O O . ILE A 1 96 ? -6.729 11.554 -2.276 1.00 90.81 96 ILE A O 1
ATOM 786 N N . LYS A 1 97 ? -7.767 11.382 -0.297 1.00 90.56 97 LYS A N 1
ATOM 787 C CA . LYS A 1 97 ? -6.594 11.677 0.528 1.00 90.56 97 LYS A CA 1
ATOM 788 C C . LYS A 1 97 ? -5.791 10.411 0.815 1.00 90.56 97 LYS A C 1
ATOM 790 O O . LYS A 1 97 ? -4.585 10.415 0.649 1.00 90.56 97 LYS A O 1
ATOM 795 N N . VAL A 1 98 ? -6.462 9.361 1.291 1.00 90.81 98 VAL A N 1
ATOM 796 C CA . VAL A 1 98 ? -5.860 8.059 1.616 1.00 90.81 98 VAL A CA 1
ATOM 797 C C . VAL A 1 98 ? -6.962 7.014 1.785 1.00 90.81 98 VAL A C 1
ATOM 799 O O . VAL A 1 98 ? -8.092 7.347 2.157 1.00 90.81 98 VAL A O 1
ATOM 802 N N . VAL A 1 99 ? -6.648 5.748 1.528 1.00 90.50 99 VAL A N 1
ATOM 803 C CA . VAL A 1 99 ? -7.533 4.610 1.799 1.00 90.50 99 VAL A CA 1
ATOM 804 C C . VAL A 1 99 ? -6.910 3.755 2.896 1.00 90.50 99 VAL A C 1
ATOM 806 O O . VAL A 1 99 ? -5.752 3.370 2.799 1.00 90.50 99 VAL A O 1
ATOM 809 N N . VAL A 1 100 ? -7.688 3.438 3.929 1.00 92.38 100 VAL A N 1
ATOM 810 C CA . VAL A 1 100 ? -7.274 2.555 5.024 1.00 92.38 100 VAL A CA 1
ATOM 811 C C . VAL A 1 100 ? -8.083 1.266 4.933 1.00 92.38 100 VAL A C 1
ATOM 813 O O . VAL A 1 100 ? -9.298 1.282 5.134 1.00 92.38 100 VAL A O 1
ATOM 816 N N . ASN A 1 101 ? -7.417 0.150 4.639 1.00 91.81 101 ASN A N 1
ATOM 817 C CA . ASN A 1 101 ? -8.019 -1.180 4.718 1.00 91.81 101 ASN A CA 1
ATOM 818 C C . ASN A 1 101 ? -7.682 -1.797 6.074 1.00 91.81 101 ASN A C 1
ATOM 820 O O . ASN A 1 101 ? -6.521 -1.788 6.491 1.00 91.81 101 ASN A O 1
ATOM 824 N N . LYS A 1 102 ? -8.691 -2.327 6.764 1.00 94.12 102 LYS A N 1
ATOM 825 C CA . LYS A 1 102 ? -8.496 -2.949 8.071 1.00 94.12 102 LYS A CA 1
ATOM 826 C C . LYS A 1 102 ? -9.534 -4.016 8.372 1.00 94.12 102 LYS A C 1
ATOM 828 O O . LYS A 1 102 ? -10.683 -3.903 7.951 1.00 94.12 102 LYS A O 1
ATOM 833 N N . ALA A 1 103 ? -9.153 -5.002 9.167 1.00 96.25 103 ALA A N 1
ATOM 834 C CA . ALA A 1 103 ? -10.075 -5.975 9.723 1.00 96.25 103 ALA A CA 1
ATOM 835 C C . ALA A 1 103 ? -10.277 -5.693 11.214 1.00 96.25 103 ALA A C 1
ATOM 837 O O . ALA A 1 103 ? -9.311 -5.623 11.965 1.00 96.25 103 ALA A O 1
ATOM 838 N N . ARG A 1 104 ? -11.528 -5.488 11.634 1.00 97.25 104 ARG A N 1
ATOM 839 C CA . ARG A 1 104 ? -11.888 -5.096 13.001 1.00 97.25 104 ARG A CA 1
ATOM 840 C C . ARG A 1 104 ? -12.746 -6.153 13.664 1.00 97.25 104 ARG A C 1
ATOM 842 O O . ARG A 1 104 ? -13.858 -6.398 13.215 1.00 97.25 104 ARG A O 1
ATOM 849 N N . GLU A 1 105 ? -12.286 -6.704 14.771 1.00 97.50 105 GLU A N 1
ATOM 850 C CA . GLU A 1 105 ? -13.124 -7.496 15.669 1.00 97.50 105 GLU A CA 1
ATOM 851 C C . GLU A 1 105 ? -13.688 -6.586 16.764 1.00 97.50 105 GLU A C 1
ATOM 853 O O . GLU A 1 105 ? -12.957 -5.760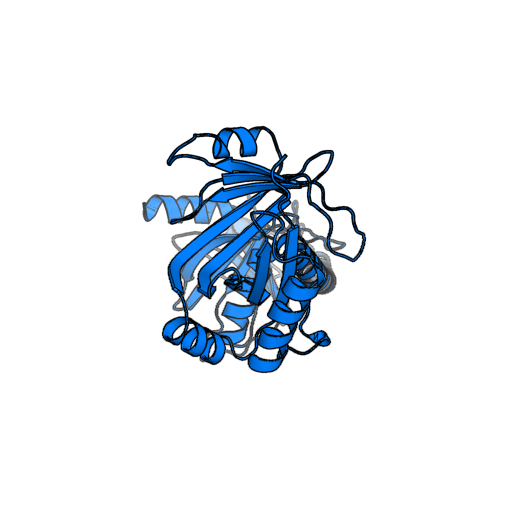 17.315 1.00 97.50 105 GLU A O 1
ATOM 858 N N . ILE A 1 106 ? -14.987 -6.696 17.060 1.00 96.12 106 ILE A N 1
ATOM 859 C CA . ILE A 1 106 ? -15.669 -5.798 18.004 1.00 96.12 106 ILE A CA 1
ATOM 860 C C . ILE A 1 106 ? -16.255 -6.591 19.170 1.00 96.12 106 ILE A C 1
ATOM 862 O O . ILE A 1 106 ? -17.162 -7.410 18.988 1.00 96.12 106 ILE A O 1
ATOM 866 N N . PHE A 1 107 ? -15.802 -6.263 20.378 1.00 97.44 107 PHE A N 1
ATOM 867 C CA . PHE A 1 107 ? -16.243 -6.892 21.620 1.00 97.44 107 PHE A CA 1
ATOM 868 C C . PHE A 1 107 ? -16.776 -5.854 22.603 1.00 97.44 107 PHE A C 1
ATOM 870 O O . PHE A 1 107 ? -16.389 -4.687 22.571 1.00 97.44 107 PHE A O 1
ATOM 877 N N . PHE A 1 108 ? -17.643 -6.293 23.507 1.00 97.50 108 PHE A N 1
ATOM 878 C CA . PHE A 1 108 ? -18.066 -5.522 24.669 1.00 97.50 108 PHE A CA 1
ATOM 879 C C . PHE A 1 108 ? -17.888 -6.352 25.933 1.00 97.50 108 PHE A C 1
ATOM 881 O O . PHE A 1 108 ? -18.217 -7.538 25.944 1.00 97.50 108 PHE A O 1
ATOM 888 N N . ILE A 1 109 ? -17.428 -5.704 27.000 1.00 97.25 109 ILE A N 1
ATOM 889 C CA . ILE A 1 109 ? -17.580 -6.169 28.378 1.00 97.25 109 ILE A CA 1
ATOM 890 C C . ILE A 1 109 ? -18.332 -5.058 29.106 1.00 97.25 109 ILE A C 1
ATOM 892 O O . ILE A 1 109 ? -17.774 -3.994 29.369 1.00 97.25 109 ILE A O 1
ATOM 896 N N . GLU A 1 110 ? -19.614 -5.294 29.385 1.00 94.50 110 GLU A N 1
ATOM 897 C CA . GLU A 1 110 ? -20.525 -4.294 29.962 1.00 94.50 110 GLU A CA 1
ATOM 898 C C . GLU A 1 110 ? -20.536 -2.985 29.142 1.00 94.50 110 GLU A C 1
ATOM 900 O O . GLU A 1 110 ? -20.951 -3.000 27.982 1.00 94.50 110 GLU A O 1
ATOM 905 N N . ASN A 1 111 ? -20.091 -1.864 29.722 1.00 94.38 111 ASN A N 1
ATOM 906 C CA . ASN A 1 111 ? -20.040 -0.545 29.085 1.00 94.38 111 ASN A CA 1
ATOM 907 C C . ASN A 1 111 ? -18.706 -0.247 28.372 1.00 94.38 111 ASN A C 1
ATOM 909 O O . ASN A 1 111 ? -18.527 0.853 27.849 1.00 94.38 111 ASN A O 1
ATOM 913 N N . VAL A 1 112 ? -17.762 -1.194 28.365 1.00 96.19 112 VAL A N 1
ATOM 914 C CA . VAL A 1 112 ? -16.448 -1.029 27.730 1.00 96.19 112 VAL A CA 1
ATOM 915 C C . VAL A 1 112 ? -16.432 -1.774 26.403 1.00 96.19 112 VAL A C 1
ATOM 917 O O . VAL A 1 112 ? -16.642 -2.988 26.346 1.00 96.19 112 VAL A O 1
ATOM 920 N N . LYS A 1 113 ? -16.185 -1.031 25.329 1.00 96.31 113 LYS A N 1
ATOM 921 C CA . LYS A 1 113 ? -16.062 -1.528 23.966 1.00 96.31 113 LYS A CA 1
ATOM 922 C C . LYS A 1 113 ? -14.592 -1.734 23.620 1.00 96.31 113 LYS A C 1
ATOM 924 O O . LYS A 1 113 ? -13.749 -0.896 23.926 1.00 96.31 113 LYS A O 1
ATOM 929 N N . PHE A 1 114 ? -14.308 -2.835 22.940 1.00 97.38 114 PHE A N 1
ATOM 930 C CA . PHE A 1 114 ? -12.983 -3.171 22.443 1.00 97.38 114 PHE A CA 1
ATOM 931 C C . PHE A 1 114 ? -13.022 -3.315 20.930 1.00 97.38 114 PHE A C 1
ATOM 933 O O . PHE A 1 114 ? -13.930 -3.952 20.383 1.00 97.38 114 PHE A O 1
ATOM 940 N N . HIS A 1 115 ? -12.010 -2.771 20.263 1.00 97.00 115 HIS A N 1
ATOM 941 C CA . HIS A 1 115 ? -11.706 -3.114 18.882 1.00 97.00 115 HIS A CA 1
ATOM 942 C C . HIS A 1 115 ? -10.338 -3.777 18.819 1.00 97.00 115 HIS A C 1
ATOM 944 O O . HIS A 1 115 ? -9.371 -3.209 19.321 1.00 97.00 115 HIS A O 1
ATOM 950 N N . LEU A 1 116 ? -10.260 -4.941 18.180 1.00 97.62 116 LEU A N 1
ATOM 951 C CA . LEU A 1 116 ? -8.992 -5.507 17.726 1.00 97.62 116 LEU A CA 1
ATOM 952 C C . LEU A 1 116 ? -8.888 -5.210 16.235 1.00 97.62 116 LEU A C 1
ATOM 954 O O . LEU A 1 116 ? -9.694 -5.715 15.454 1.00 97.62 116 LEU A O 1
ATOM 958 N N . ASP A 1 117 ? -7.972 -4.325 15.863 1.00 96.94 117 ASP A N 1
ATOM 959 C CA . ASP A 1 117 ? -7.773 -3.898 14.482 1.00 96.94 117 ASP A CA 1
ATOM 960 C C . ASP A 1 117 ? -6.492 -4.507 13.917 1.00 96.94 117 ASP A C 1
ATOM 962 O O . ASP A 1 117 ? -5.413 -4.337 14.473 1.00 96.94 117 ASP A O 1
ATOM 966 N N . GLU A 1 118 ? -6.609 -5.128 12.754 1.00 95.75 118 GLU A N 1
ATOM 967 C CA . GLU A 1 118 ? -5.498 -5.482 11.878 1.00 95.75 118 GLU A CA 1
ATOM 968 C C . GLU A 1 118 ? -5.510 -4.494 10.707 1.00 95.75 118 GLU A C 1
ATOM 970 O O . GLU A 1 118 ? -6.468 -4.463 9.929 1.00 95.75 118 GLU A O 1
ATOM 975 N N . VAL A 1 119 ? -4.500 -3.628 10.608 1.00 92.56 119 VAL A N 1
ATOM 976 C CA . VAL A 1 119 ? -4.446 -2.544 9.617 1.00 92.56 119 VAL A CA 1
ATOM 977 C C . VAL A 1 119 ? -3.307 -2.799 8.635 1.00 92.56 119 VAL A C 1
ATOM 979 O O . VAL A 1 119 ? -2.140 -2.867 9.029 1.00 92.56 119 VAL A O 1
ATOM 982 N N . GLY A 1 120 ? -3.645 -2.892 7.345 1.00 84.06 120 GLY A N 1
ATOM 983 C CA . GLY A 1 120 ? -2.677 -3.175 6.284 1.00 84.06 120 GLY A CA 1
ATOM 984 C C . GLY A 1 120 ? -1.528 -2.165 6.278 1.00 84.06 120 GLY A C 1
ATOM 985 O O . GLY A 1 120 ? -1.755 -0.955 6.257 1.00 84.06 120 GLY A O 1
ATOM 986 N N . GLY A 1 121 ? -0.293 -2.664 6.343 1.00 82.75 121 GLY A N 1
ATOM 987 C CA . GLY A 1 121 ? 0.918 -1.846 6.378 1.00 82.75 121 GLY A CA 1
ATOM 988 C C . GLY A 1 121 ? 1.223 -1.163 7.720 1.00 82.75 121 GLY A C 1
ATOM 989 O O . GLY A 1 121 ? 2.290 -0.559 7.839 1.00 82.75 121 GLY A O 1
ATOM 990 N N . LEU A 1 122 ? 0.364 -1.264 8.744 1.00 89.38 122 LEU A N 1
ATOM 991 C CA . LEU A 1 122 ? 0.617 -0.709 10.085 1.00 89.38 122 LEU A CA 1
ATOM 992 C C . LEU A 1 122 ? 0.737 -1.770 11.189 1.00 89.38 122 LEU A C 1
ATOM 994 O O . LEU A 1 122 ? 1.481 -1.541 12.140 1.00 89.38 122 LEU A O 1
ATOM 998 N N . GLY A 1 123 ? 0.059 -2.913 11.054 1.00 91.75 123 GLY A N 1
ATOM 999 C CA . GLY A 1 123 ? 0.086 -4.006 12.030 1.00 91.75 123 GLY A CA 1
ATOM 1000 C C . GLY A 1 123 ? -1.185 -4.087 12.876 1.00 91.75 123 GLY A C 1
ATOM 1001 O O . GLY A 1 123 ? -2.274 -3.740 12.414 1.00 91.75 123 GLY A O 1
ATOM 1002 N N . GLU A 1 124 ? -1.042 -4.573 14.108 1.00 95.81 124 GLU A N 1
ATOM 1003 C CA . GLU A 1 124 ? -2.156 -4.919 14.993 1.00 95.81 124 GLU A CA 1
ATOM 1004 C C . GLU A 1 124 ? -2.320 -3.924 16.146 1.00 95.81 124 GLU A C 1
ATOM 1006 O O . GLU A 1 124 ? -1.350 -3.477 16.768 1.00 95.81 124 GLU A O 1
ATOM 1011 N N . PHE A 1 125 ? -3.571 -3.603 16.461 1.00 97.06 125 PHE A N 1
ATOM 1012 C CA . PHE A 1 125 ? -3.935 -2.587 17.438 1.00 97.06 125 PHE A CA 1
ATOM 1013 C C . PHE A 1 125 ? -5.104 -3.028 18.308 1.00 97.06 125 PHE A C 1
ATOM 1015 O O . PHE A 1 125 ? -5.983 -3.779 17.883 1.00 97.06 125 PHE A O 1
ATOM 1022 N N . ILE A 1 126 ? -5.145 -2.470 19.513 1.00 97.06 126 ILE A N 1
ATOM 1023 C CA . ILE A 1 126 ? -6.303 -2.502 20.398 1.00 97.06 126 ILE A CA 1
ATOM 1024 C C . ILE A 1 126 ? -6.810 -1.078 20.637 1.00 97.06 126 ILE A C 1
ATOM 1026 O O . ILE A 1 126 ? -6.040 -0.162 20.927 1.00 97.06 126 ILE A O 1
ATOM 1030 N N . GLU A 1 127 ? -8.122 -0.902 20.545 1.00 96.00 127 GLU A N 1
ATOM 1031 C CA . GLU A 1 127 ? -8.837 0.291 20.999 1.00 96.00 127 GLU A CA 1
ATOM 1032 C C . GLU A 1 127 ? -9.723 -0.099 22.186 1.00 96.00 127 GLU A C 1
ATOM 1034 O O . GLU A 1 127 ? -10.457 -1.085 22.100 1.00 96.00 127 GLU A O 1
ATOM 1039 N N . ILE A 1 128 ? -9.634 0.650 23.287 1.00 95.19 128 ILE A N 1
ATOM 1040 C CA . ILE A 1 128 ? -10.436 0.453 24.502 1.00 95.19 128 ILE A CA 1
ATOM 1041 C C . ILE A 1 128 ? -11.251 1.720 24.720 1.00 95.19 128 ILE A C 1
ATOM 1043 O O . ILE A 1 128 ? -10.680 2.784 24.945 1.00 95.19 128 ILE A O 1
ATOM 1047 N N . GLU A 1 129 ? -12.571 1.602 24.659 1.00 94.44 129 GLU A N 1
ATOM 1048 C CA . GLU A 1 129 ? -13.507 2.716 24.778 1.00 94.44 129 GLU A CA 1
ATOM 1049 C C . GLU A 1 129 ? -14.500 2.427 25.909 1.00 94.44 129 GLU A C 1
ATOM 1051 O O . GLU A 1 129 ? -15.416 1.618 25.764 1.00 94.44 129 GLU A O 1
ATOM 1056 N N . ALA A 1 130 ? -14.317 3.079 27.057 1.00 93.12 130 ALA A N 1
ATOM 1057 C CA . ALA A 1 130 ? -15.283 3.048 28.149 1.00 93.12 130 ALA A CA 1
ATOM 1058 C C . ALA A 1 130 ? -16.348 4.124 27.911 1.00 93.12 130 ALA A C 1
ATOM 1060 O O . ALA A 1 130 ? -16.023 5.308 27.771 1.00 93.12 130 ALA A O 1
ATOM 1061 N N . ILE A 1 131 ? -17.613 3.706 27.862 1.00 90.88 131 ILE A N 1
ATOM 1062 C CA . ILE A 1 131 ? -18.740 4.544 27.447 1.00 90.88 131 ILE A CA 1
ATOM 1063 C C . ILE A 1 131 ? -19.655 4.810 28.642 1.00 90.88 131 ILE A C 1
ATOM 1065 O O . ILE A 1 131 ? -20.042 3.883 29.356 1.00 90.88 131 ILE A O 1
ATOM 1069 N N . ASP A 1 132 ? -20.032 6.072 28.831 1.00 89.25 132 ASP A N 1
ATOM 1070 C CA . ASP A 1 132 ? -21.098 6.504 29.733 1.00 89.25 132 ASP A CA 1
ATOM 1071 C C . ASP A 1 132 ? -22.237 7.114 28.910 1.00 89.25 132 ASP A C 1
ATOM 1073 O O . ASP A 1 132 ? -22.190 8.278 28.503 1.00 89.25 132 ASP A O 1
ATOM 1077 N N . SER A 1 133 ? -23.238 6.287 28.602 1.00 85.25 133 SER A N 1
ATOM 1078 C CA . SER A 1 133 ? -24.333 6.643 27.695 1.00 85.25 133 SER A CA 1
ATOM 1079 C C . SER A 1 133 ? -25.428 7.498 28.336 1.00 85.25 133 SER A C 1
ATOM 1081 O O . SER A 1 133 ? -26.184 8.147 27.613 1.00 85.25 133 SER A O 1
ATOM 1083 N N . ASP A 1 134 ? -25.557 7.458 29.665 1.00 86.25 134 ASP A N 1
ATOM 1084 C CA . ASP A 1 134 ? -26.589 8.179 30.422 1.00 86.25 134 ASP A CA 1
ATOM 1085 C C . ASP A 1 134 ? -26.021 9.220 31.404 1.00 86.25 134 ASP A C 1
ATOM 1087 O O . ASP A 1 134 ? -26.786 9.988 31.993 1.00 86.25 134 ASP A O 1
ATOM 1091 N N . GLY A 1 135 ? -24.693 9.303 31.529 1.00 83.75 135 GLY A N 1
ATOM 1092 C CA . GLY A 1 135 ? -23.988 10.246 32.393 1.00 83.75 135 GLY A CA 1
ATOM 1093 C C . GLY A 1 135 ? -23.869 9.784 33.850 1.00 83.75 135 GLY A C 1
ATOM 1094 O O . GLY A 1 135 ? -23.550 10.603 34.715 1.00 83.75 135 GLY A O 1
ATOM 1095 N N . SER A 1 136 ? -24.168 8.516 34.152 1.00 88.56 136 SER A N 1
ATOM 1096 C CA . SER A 1 136 ? -24.205 7.982 35.520 1.00 88.56 136 SER A CA 1
ATOM 1097 C C . SER A 1 136 ? -22.846 7.527 36.066 1.00 88.56 136 SER A C 1
ATOM 1099 O O . SER A 1 136 ? -22.678 7.410 37.285 1.00 88.56 136 SER A O 1
ATOM 1101 N N . ILE A 1 137 ? -21.863 7.271 35.200 1.00 88.00 137 ILE A N 1
ATOM 1102 C CA . ILE A 1 137 ? -20.575 6.663 35.567 1.00 88.00 137 ILE A CA 1
ATOM 1103 C C . ILE A 1 137 ? -19.533 7.744 35.873 1.00 88.00 137 ILE A C 1
ATOM 1105 O O . ILE A 1 137 ? -18.860 7.693 36.908 1.00 88.00 137 ILE A O 1
ATOM 1109 N N . GLY A 1 138 ? -19.428 8.742 34.997 1.00 88.50 138 GLY A N 1
ATOM 1110 C CA . GLY A 1 138 ? -18.464 9.832 35.090 1.00 88.50 138 GLY A CA 1
ATOM 1111 C C . GLY A 1 138 ? -17.042 9.462 34.645 1.00 88.50 138 GLY A C 1
ATOM 1112 O O . GLY A 1 138 ? -16.574 8.330 34.775 1.00 88.50 138 GLY A O 1
ATOM 1113 N N . ILE A 1 139 ? -16.307 10.469 34.157 1.00 86.38 139 ILE A N 1
ATOM 1114 C CA . ILE A 1 139 ? -15.008 10.302 33.478 1.00 86.38 139 ILE A CA 1
ATOM 1115 C C . ILE A 1 139 ? -13.932 9.600 34.322 1.00 86.38 139 ILE A C 1
ATOM 1117 O O . ILE A 1 139 ? -13.135 8.836 33.784 1.00 86.38 139 ILE A O 1
ATOM 1121 N N . SER A 1 140 ? -13.912 9.822 35.643 1.00 88.75 140 SER A N 1
ATOM 1122 C CA . SER A 1 140 ? -12.915 9.209 36.535 1.00 88.75 140 SER A CA 1
ATOM 1123 C C . SER A 1 140 ? -13.052 7.689 36.562 1.00 88.75 140 SER A C 1
ATOM 1125 O O . SER A 1 140 ? -12.056 6.981 36.449 1.00 88.75 140 SER A O 1
ATOM 1127 N N . LYS A 1 141 ? -14.288 7.182 36.646 1.00 92.31 141 LYS A N 1
ATOM 1128 C CA . LYS A 1 141 ? -14.549 5.741 36.645 1.00 92.31 141 LYS A CA 1
ATOM 1129 C C . LYS A 1 141 ? -14.307 5.124 35.271 1.00 92.31 141 LYS A C 1
ATOM 1131 O O . LYS A 1 141 ? -13.744 4.039 35.201 1.00 92.31 141 LYS A O 1
ATOM 1136 N N . LEU A 1 142 ? -14.665 5.821 34.187 1.00 91.12 142 LEU A N 1
ATOM 1137 C CA . LEU A 1 142 ? -14.342 5.367 32.827 1.00 91.12 142 LEU A CA 1
ATOM 1138 C C . LEU A 1 142 ? -12.828 5.196 32.643 1.00 91.12 142 LEU A C 1
ATOM 1140 O O . LEU A 1 142 ? -12.373 4.190 32.103 1.00 91.12 142 LEU A O 1
ATOM 1144 N N . LYS A 1 143 ? -12.038 6.144 33.162 1.00 91.88 143 LYS A N 1
ATOM 1145 C CA . LYS A 1 143 ? -10.578 6.041 33.155 1.00 91.88 143 LYS A CA 1
ATOM 1146 C C . LYS A 1 143 ? -10.085 4.849 33.980 1.00 91.88 143 LYS A C 1
ATOM 1148 O O . LYS A 1 143 ? -9.249 4.100 33.491 1.00 91.88 143 LYS A O 1
ATOM 1153 N N . GLU A 1 144 ? -10.614 4.632 35.185 1.00 94.38 144 GLU A N 1
ATOM 1154 C CA . GLU A 1 144 ? -10.269 3.462 36.014 1.00 94.38 144 GLU A CA 1
ATOM 1155 C C . GLU A 1 144 ? -10.583 2.130 35.308 1.00 94.38 144 GLU A C 1
ATOM 1157 O O . GLU A 1 144 ? -9.795 1.184 35.386 1.00 94.38 144 GLU A O 1
ATOM 1162 N N . GLN A 1 145 ? -11.706 2.058 34.583 1.00 94.81 145 GLN A N 1
ATOM 1163 C CA . GLN A 1 145 ? -12.063 0.894 33.770 1.00 94.81 145 GLN A CA 1
ATOM 1164 C C . GLN A 1 145 ? -11.036 0.652 32.660 1.00 94.81 145 GLN A C 1
ATOM 1166 O O . GLN A 1 145 ? -10.577 -0.478 32.499 1.00 94.81 145 GLN A O 1
ATOM 1171 N N . CYS A 1 146 ? -10.628 1.692 31.930 1.00 93.62 146 CYS A N 1
ATOM 1172 C CA . CYS A 1 146 ? -9.580 1.560 30.918 1.00 93.62 146 CYS A CA 1
ATOM 1173 C C . CYS A 1 146 ? -8.229 1.173 31.539 1.00 93.62 146 CYS A C 1
ATOM 1175 O O . CYS A 1 146 ? -7.601 0.228 31.065 1.00 93.62 146 CYS A O 1
ATOM 1177 N N . ASP A 1 147 ? -7.818 1.813 32.638 1.00 93.62 147 ASP A N 1
ATOM 1178 C CA . ASP A 1 147 ? -6.560 1.528 33.346 1.00 93.62 147 ASP A CA 1
ATOM 1179 C C . ASP A 1 147 ? -6.479 0.058 33.811 1.00 93.62 147 ASP A C 1
ATOM 1181 O O . ASP A 1 147 ? -5.418 -0.570 33.733 1.00 93.62 147 ASP A O 1
ATOM 1185 N N . LYS A 1 148 ? -7.609 -0.532 34.232 1.00 96.69 148 LYS A N 1
ATOM 1186 C CA . LYS A 1 148 ? -7.709 -1.967 34.552 1.00 96.69 148 LYS A CA 1
ATOM 1187 C C . LYS A 1 148 ? -7.318 -2.838 33.355 1.00 96.69 148 LYS A C 1
ATOM 1189 O O . LYS A 1 148 ? -6.529 -3.767 33.523 1.00 96.69 148 LYS A O 1
ATOM 1194 N N . TYR A 1 149 ? -7.864 -2.562 32.170 1.00 96.25 149 TYR A N 1
ATOM 1195 C CA . TYR A 1 149 ? -7.594 -3.363 30.973 1.00 96.25 149 TYR A CA 1
ATOM 1196 C C . TYR A 1 149 ? -6.206 -3.104 30.385 1.00 96.25 149 TYR A C 1
ATOM 1198 O O . TYR A 1 149 ? -5.562 -4.053 29.952 1.00 96.25 149 TYR A O 1
ATOM 1206 N N . ILE A 1 150 ? -5.695 -1.869 30.456 1.00 94.31 150 ILE A N 1
ATOM 1207 C CA . ILE A 1 150 ? -4.297 -1.547 30.116 1.00 94.31 150 ILE A CA 1
ATOM 1208 C C . ILE A 1 150 ? -3.348 -2.446 30.908 1.00 94.31 150 ILE A C 1
ATOM 1210 O O . ILE A 1 150 ? -2.474 -3.094 30.334 1.00 94.31 150 ILE A O 1
ATOM 1214 N N . LYS A 1 151 ? -3.555 -2.527 32.229 1.00 95.38 151 LYS A N 1
ATOM 1215 C CA . LYS A 1 151 ? -2.732 -3.358 33.109 1.00 95.38 151 LYS A CA 1
ATOM 1216 C C . LYS A 1 151 ? -2.911 -4.851 32.832 1.00 95.38 151 LYS A C 1
ATOM 1218 O O . LYS A 1 151 ? -1.935 -5.591 32.876 1.00 95.38 151 LYS A O 1
ATOM 1223 N N . LEU A 1 152 ? -4.140 -5.294 32.570 1.00 96.00 152 LEU A N 1
ATOM 1224 C CA . LEU A 1 152 ? -4.441 -6.699 32.288 1.00 96.00 152 LEU A CA 1
ATOM 1225 C C . LEU A 1 152 ? -3.781 -7.187 30.991 1.00 96.00 152 LEU A C 1
ATOM 1227 O O . LEU A 1 152 ? -3.296 -8.313 30.940 1.00 96.00 152 LEU A O 1
ATOM 1231 N N . PHE A 1 153 ? -3.772 -6.347 29.957 1.00 95.56 153 PHE A N 1
ATOM 1232 C CA . PHE A 1 153 ? -3.245 -6.686 28.636 1.00 95.56 153 PHE A CA 1
ATOM 1233 C C . PHE A 1 153 ? -1.758 -6.336 28.453 1.00 95.56 153 PHE A C 1
ATOM 1235 O O . PHE A 1 153 ? -1.230 -6.526 27.359 1.00 95.56 153 PHE A O 1
ATOM 1242 N N . ASP A 1 154 ? -1.084 -5.875 29.516 1.00 94.50 154 ASP A N 1
ATOM 1243 C CA . ASP A 1 154 ? 0.321 -5.427 29.521 1.00 94.50 154 ASP A CA 1
ATOM 1244 C C . ASP A 1 154 ? 0.623 -4.364 28.446 1.00 94.50 154 ASP A C 1
ATOM 1246 O O . ASP A 1 154 ? 1.666 -4.380 27.791 1.00 94.50 154 ASP A O 1
ATOM 1250 N N . ILE A 1 155 ? -0.309 -3.425 28.245 1.00 94.62 155 ILE A N 1
ATOM 1251 C CA . ILE A 1 155 ? -0.136 -2.332 27.282 1.00 94.62 155 ILE A CA 1
ATOM 1252 C C . ILE A 1 155 ? 0.765 -1.271 27.911 1.00 94.62 155 ILE A C 1
ATOM 1254 O O . ILE A 1 155 ? 0.430 -0.685 28.946 1.00 94.62 155 ILE A O 1
ATOM 1258 N N . LYS A 1 156 ? 1.913 -0.996 27.287 1.00 93.56 156 LYS A N 1
ATOM 1259 C CA . LYS A 1 156 ? 2.890 -0.045 27.826 1.00 93.56 156 LYS A CA 1
ATOM 1260 C C . LYS A 1 156 ? 2.586 1.365 27.327 1.00 93.56 156 LYS A C 1
ATOM 1262 O O . LYS A 1 156 ? 2.068 1.523 26.224 1.00 93.56 156 LYS A O 1
ATOM 1267 N N . PRO A 1 157 ? 2.993 2.414 28.065 1.00 91.06 157 PRO A N 1
ATOM 1268 C CA . PRO A 1 157 ? 2.804 3.794 27.618 1.00 91.06 157 PRO A CA 1
ATOM 1269 C C . PRO A 1 157 ? 3.379 4.091 26.224 1.00 91.06 157 PRO A C 1
ATOM 1271 O O . PRO A 1 157 ? 2.791 4.860 25.475 1.00 91.06 157 PRO A O 1
ATOM 1274 N N . ASN A 1 158 ? 4.490 3.444 25.847 1.00 92.62 158 ASN A N 1
ATOM 1275 C CA . ASN A 1 158 ? 5.101 3.600 24.519 1.00 92.62 158 ASN A CA 1
ATOM 1276 C C . ASN A 1 158 ? 4.330 2.894 23.394 1.00 92.62 158 ASN A C 1
ATOM 1278 O O . ASN A 1 158 ? 4.636 3.123 22.228 1.00 92.62 158 ASN A O 1
ATOM 1282 N N . ASP A 1 159 ? 3.379 2.016 23.722 1.00 92.81 159 ASP A N 1
ATOM 1283 C CA . ASP A 1 159 ? 2.519 1.380 22.726 1.00 92.81 159 ASP A CA 1
ATOM 1284 C C . ASP A 1 159 ? 1.299 2.267 22.402 1.00 92.81 159 ASP A C 1
ATOM 1286 O O . ASP A 1 159 ? 0.619 2.013 21.411 1.00 92.81 159 ASP A O 1
ATOM 1290 N N . PHE A 1 160 ? 1.015 3.313 23.194 1.00 92.31 160 PHE A N 1
ATOM 1291 C CA . PHE A 1 160 ? -0.103 4.227 22.947 1.00 92.31 160 PHE A CA 1
ATOM 1292 C C . PHE A 1 160 ? 0.083 5.024 21.655 1.00 92.31 160 PHE A C 1
ATOM 1294 O O . PHE A 1 160 ? 1.165 5.533 21.364 1.00 92.31 160 PHE A O 1
ATOM 1301 N N . ILE A 1 161 ? -1.010 5.181 20.907 1.00 90.62 161 ILE A N 1
ATOM 1302 C CA . ILE A 1 161 ? -1.043 5.980 19.687 1.00 90.62 161 ILE A CA 1
ATOM 1303 C C . ILE A 1 161 ? -2.101 7.073 19.771 1.00 90.62 161 ILE A C 1
ATOM 1305 O O . ILE A 1 161 ? -3.273 6.835 20.058 1.00 90.62 161 ILE A O 1
ATOM 1309 N N . ASN A 1 162 ? -1.673 8.293 19.462 1.00 84.75 162 ASN A N 1
ATOM 1310 C CA . ASN A 1 162 ? -2.549 9.460 19.436 1.00 84.75 162 ASN A CA 1
ATOM 1311 C C . ASN A 1 162 ? -3.071 9.747 18.024 1.00 84.75 162 ASN A C 1
ATOM 1313 O O . ASN A 1 162 ? -4.143 10.336 17.865 1.00 84.75 162 ASN A O 1
ATOM 1317 N N . ASN A 1 163 ? -2.351 9.305 16.995 1.00 84.31 163 ASN A N 1
ATOM 1318 C CA . ASN A 1 163 ? -2.665 9.551 15.593 1.00 84.31 163 ASN A CA 1
ATOM 1319 C C . ASN A 1 163 ? -3.809 8.644 15.112 1.00 84.31 163 ASN A C 1
ATOM 1321 O O . ASN A 1 163 ? -4.091 7.587 15.678 1.00 84.31 163 ASN A O 1
ATOM 1325 N N . SER A 1 164 ? -4.507 9.066 14.058 1.00 88.25 164 SER A N 1
ATOM 1326 C CA . SER A 1 164 ? -5.439 8.167 13.368 1.00 88.25 164 SER A CA 1
ATOM 1327 C C . SER A 1 164 ? -4.685 7.262 12.392 1.00 88.25 164 SER A C 1
ATOM 1329 O O . SER A 1 164 ? -3.630 7.653 11.895 1.00 88.25 164 SER A O 1
ATOM 1331 N N . TYR A 1 165 ? -5.249 6.102 12.039 1.00 91.81 165 TYR A N 1
ATOM 1332 C CA . TYR A 1 165 ? -4.626 5.212 11.051 1.00 91.81 165 TYR A CA 1
ATOM 1333 C C . TYR A 1 165 ? -4.353 5.908 9.712 1.00 91.81 165 TYR A C 1
ATOM 1335 O O . TYR A 1 165 ? -3.326 5.646 9.102 1.00 91.81 165 TYR A O 1
ATOM 1343 N N . SER A 1 166 ? -5.212 6.842 9.277 1.00 90.62 166 SER A N 1
ATOM 1344 C CA . SER A 1 166 ? -4.946 7.626 8.064 1.00 90.62 166 SER A CA 1
ATOM 1345 C C . SER A 1 166 ? -3.680 8.469 8.186 1.00 90.62 166 SER A C 1
ATOM 1347 O O . SER A 1 166 ? -2.925 8.550 7.228 1.00 90.62 166 SER A O 1
ATOM 1349 N N . ASP A 1 167 ? -3.444 9.088 9.347 1.00 90.75 167 ASP A N 1
ATOM 1350 C CA . ASP A 1 167 ? -2.250 9.916 9.560 1.00 90.75 167 ASP A CA 1
ATOM 1351 C C . ASP A 1 167 ? -0.991 9.041 9.569 1.00 90.75 167 ASP A C 1
ATOM 1353 O O . ASP A 1 167 ? -0.020 9.368 8.901 1.00 90.75 167 ASP A O 1
ATOM 1357 N N . MET A 1 168 ? -1.054 7.890 10.242 1.00 91.75 168 MET A N 1
ATOM 1358 C CA . MET A 1 168 ? 0.053 6.933 10.321 1.00 91.75 168 MET A CA 1
ATOM 1359 C C . MET A 1 168 ? 0.396 6.305 8.961 1.00 91.75 168 MET A C 1
ATOM 1361 O O . MET A 1 168 ? 1.570 6.138 8.649 1.00 91.75 168 MET A O 1
ATOM 1365 N N . ILE A 1 169 ? -0.611 5.960 8.143 1.00 91.44 169 ILE A N 1
ATOM 1366 C CA . ILE A 1 169 ? -0.390 5.456 6.776 1.00 91.44 169 ILE A CA 1
ATOM 1367 C C . ILE A 1 169 ? 0.278 6.523 5.914 1.00 91.44 169 ILE A C 1
ATOM 1369 O O . ILE A 1 169 ? 1.227 6.205 5.208 1.00 91.44 169 ILE A O 1
ATOM 1373 N N . MET A 1 170 ? -0.196 7.772 5.973 1.00 91.31 170 MET A N 1
ATOM 1374 C CA . MET A 1 170 ? 0.395 8.858 5.189 1.00 91.31 170 MET A CA 1
ATOM 1375 C C . MET A 1 170 ? 1.841 9.130 5.604 1.00 91.31 170 MET A C 1
ATOM 1377 O O . MET A 1 170 ? 2.696 9.220 4.738 1.00 91.31 170 MET A O 1
ATOM 1381 N N . GLU A 1 171 ? 2.123 9.208 6.906 1.00 92.38 171 GLU A N 1
ATOM 1382 C CA . GLU A 1 171 ? 3.483 9.407 7.425 1.00 92.38 171 GLU A CA 1
ATOM 1383 C C . GLU A 1 171 ? 4.425 8.292 6.952 1.00 92.38 171 GLU A C 1
ATOM 1385 O O . GLU A 1 171 ? 5.437 8.557 6.310 1.00 92.38 171 GLU A O 1
ATOM 1390 N N . LYS A 1 172 ? 4.029 7.028 7.146 1.00 92.38 172 LYS A N 1
ATOM 1391 C CA . LYS A 1 172 ? 4.823 5.871 6.713 1.00 92.38 172 LYS A CA 1
ATOM 1392 C C . LYS A 1 172 ? 4.979 5.795 5.189 1.00 92.38 172 LYS A C 1
ATOM 1394 O O . LYS A 1 172 ? 6.005 5.325 4.698 1.00 92.38 172 LYS A O 1
ATOM 1399 N N . GLY A 1 173 ? 3.957 6.222 4.450 1.00 92.50 173 GLY A N 1
ATOM 1400 C CA . GLY A 1 173 ? 3.985 6.335 2.997 1.00 92.50 173 GLY A CA 1
ATOM 1401 C C . GLY A 1 173 ? 4.992 7.382 2.528 1.00 92.50 173 GLY A C 1
ATOM 1402 O O . GLY A 1 173 ? 5.831 7.068 1.691 1.00 92.50 173 GLY A O 1
ATOM 1403 N N . GLU A 1 174 ? 4.969 8.587 3.099 1.00 93.44 174 GLU A N 1
ATOM 1404 C CA . GLU A 1 174 ? 5.920 9.658 2.768 1.00 93.44 174 GLU A CA 1
ATOM 1405 C C . GLU A 1 174 ? 7.365 9.279 3.114 1.00 93.44 174 GLU A C 1
ATOM 1407 O O . GLU A 1 174 ? 8.265 9.484 2.297 1.00 93.44 174 GLU A O 1
ATOM 1412 N N . ASP A 1 175 ? 7.592 8.644 4.267 1.00 94.50 175 ASP A N 1
ATOM 1413 C CA . ASP A 1 175 ? 8.913 8.128 4.645 1.00 94.50 175 ASP A CA 1
ATOM 1414 C C . ASP A 1 175 ? 9.430 7.114 3.614 1.00 94.50 175 ASP A C 1
ATOM 1416 O O . ASP A 1 175 ? 10.580 7.170 3.168 1.00 94.50 175 ASP A O 1
ATOM 1420 N N . PHE A 1 176 ? 8.568 6.179 3.199 1.00 95.38 176 PHE A N 1
ATOM 1421 C CA . PHE A 1 176 ? 8.928 5.167 2.212 1.00 95.38 176 PHE A CA 1
ATOM 1422 C C . PHE A 1 176 ? 9.133 5.756 0.812 1.00 95.38 176 PHE A C 1
ATOM 1424 O O . PHE A 1 176 ? 10.069 5.364 0.114 1.00 95.38 176 PHE A O 1
ATOM 1431 N N . LYS A 1 177 ? 8.291 6.707 0.403 1.00 95.06 177 LYS A N 1
ATOM 1432 C CA . LYS A 1 177 ? 8.435 7.421 -0.867 1.00 95.06 177 LYS A CA 1
ATOM 1433 C C . LYS A 1 177 ? 9.751 8.185 -0.907 1.00 95.06 177 LYS A C 1
ATOM 1435 O O . LYS A 1 177 ? 10.480 8.031 -1.877 1.00 95.06 177 LYS A O 1
ATOM 1440 N N . THR A 1 178 ? 10.091 8.912 0.156 1.00 95.56 178 THR A N 1
ATOM 1441 C CA . THR A 1 178 ? 11.365 9.639 0.273 1.00 95.56 178 THR A CA 1
ATOM 1442 C C . THR A 1 178 ? 12.550 8.686 0.110 1.00 95.56 178 THR A C 1
ATOM 1444 O O . THR A 1 178 ? 13.434 8.926 -0.710 1.00 95.56 178 THR A O 1
ATOM 1447 N N . LEU A 1 179 ? 12.524 7.540 0.804 1.00 95.69 179 LEU A N 1
ATOM 1448 C CA . LEU A 1 179 ? 13.543 6.497 0.652 1.00 95.69 179 LEU A CA 1
ATOM 1449 C C . LEU A 1 179 ? 13.657 5.997 -0.800 1.00 95.69 179 LEU A C 1
ATOM 1451 O O . LEU A 1 179 ? 14.765 5.799 -1.304 1.00 95.69 179 LEU A O 1
ATOM 1455 N N . LEU A 1 180 ? 12.526 5.759 -1.472 1.00 96.56 180 LEU A N 1
ATOM 1456 C CA . LEU A 1 180 ? 12.516 5.335 -2.872 1.00 96.56 180 LEU A CA 1
ATOM 1457 C C . LEU A 1 180 ? 13.023 6.430 -3.813 1.00 96.56 180 LEU A C 1
ATOM 1459 O O . LEU A 1 180 ? 13.754 6.109 -4.746 1.00 96.56 180 LEU A O 1
ATOM 1463 N N . GLU A 1 181 ? 12.663 7.693 -3.591 1.00 96.56 181 GLU A N 1
ATOM 1464 C CA . GLU A 1 181 ? 13.116 8.828 -4.399 1.00 96.56 181 GLU A CA 1
ATOM 1465 C C . GLU A 1 181 ? 14.629 9.019 -4.298 1.00 96.56 181 GLU A C 1
ATOM 1467 O O . GLU A 1 181 ? 15.283 9.168 -5.331 1.00 96.56 181 GLU A O 1
ATOM 1472 N N . ASP A 1 182 ? 15.206 8.906 -3.100 1.00 95.94 182 ASP A N 1
ATOM 1473 C CA . ASP A 1 182 ? 16.657 8.972 -2.899 1.00 95.94 182 ASP A CA 1
ATOM 1474 C C . ASP A 1 182 ? 17.382 7.873 -3.695 1.00 95.94 182 ASP A C 1
ATOM 1476 O O . ASP A 1 182 ? 18.303 8.146 -4.473 1.00 95.94 182 ASP A O 1
ATOM 1480 N N . GLN A 1 183 ? 16.911 6.626 -3.587 1.00 96.94 183 GLN A N 1
ATOM 1481 C CA . GLN A 1 183 ? 17.470 5.501 -4.345 1.00 96.94 183 GLN A CA 1
ATOM 1482 C C . GLN A 1 183 ? 17.270 5.664 -5.858 1.00 96.94 183 GLN A C 1
ATOM 1484 O O . GLN A 1 183 ? 18.160 5.348 -6.655 1.00 96.94 183 GLN A O 1
ATOM 1489 N N . PHE A 1 184 ? 16.101 6.154 -6.272 1.00 97.75 184 PHE A N 1
ATOM 1490 C CA . PHE A 1 184 ? 15.773 6.369 -7.675 1.00 97.75 184 PHE A CA 1
ATOM 1491 C C . PHE A 1 184 ? 16.618 7.488 -8.276 1.00 97.75 184 PHE A C 1
ATOM 1493 O O . PHE A 1 184 ? 17.052 7.385 -9.424 1.00 97.75 184 PHE A O 1
ATOM 1500 N N . GLN A 1 185 ? 16.905 8.543 -7.515 1.00 96.62 185 GLN A N 1
ATOM 1501 C CA . GLN A 1 185 ? 17.766 9.633 -7.946 1.00 96.62 185 GLN A CA 1
ATOM 1502 C C . GLN A 1 185 ? 19.169 9.122 -8.280 1.00 96.62 185 GLN A C 1
ATOM 1504 O O . GLN A 1 185 ? 19.642 9.334 -9.397 1.00 96.62 185 GLN A O 1
ATOM 1509 N N . GLU A 1 186 ? 19.814 8.406 -7.359 1.00 95.56 186 GLU A N 1
ATOM 1510 C CA . GLU A 1 186 ? 21.158 7.859 -7.586 1.00 95.56 186 GLU A CA 1
ATOM 1511 C C . GLU A 1 186 ? 21.187 6.889 -8.775 1.00 95.56 186 GLU A C 1
ATOM 1513 O O . GLU A 1 186 ? 22.075 6.937 -9.636 1.00 95.56 186 GLU A O 1
ATOM 1518 N N . PHE A 1 187 ? 20.180 6.018 -8.856 1.00 96.94 187 PHE A N 1
ATOM 1519 C CA . PHE A 1 187 ? 20.055 5.044 -9.930 1.00 96.94 187 PHE A CA 1
ATOM 1520 C C . PHE A 1 187 ? 19.832 5.701 -11.301 1.00 96.94 187 PHE A C 1
ATOM 1522 O O . PHE A 1 187 ? 20.537 5.397 -12.269 1.00 96.94 187 PHE A O 1
ATOM 1529 N N . SER A 1 188 ? 18.874 6.623 -11.392 1.00 95.69 188 SER A N 1
ATOM 1530 C CA . SER A 1 188 ? 18.512 7.315 -12.632 1.00 95.69 188 SER A CA 1
ATOM 1531 C C . SER A 1 188 ? 19.657 8.179 -13.164 1.00 95.69 188 SER A C 1
ATOM 1533 O O . SER A 1 188 ? 19.907 8.178 -14.371 1.00 95.69 188 SER A O 1
ATOM 1535 N N . GLU A 1 189 ? 20.429 8.834 -12.289 1.00 95.50 189 GLU A N 1
ATOM 1536 C CA . GLU A 1 189 ? 21.640 9.574 -12.666 1.00 95.50 189 GLU A CA 1
ATOM 1537 C C . GLU A 1 189 ? 22.707 8.649 -13.280 1.00 95.50 189 GLU A C 1
ATOM 1539 O O . GLU A 1 189 ? 23.303 8.981 -14.316 1.00 95.50 189 GLU A O 1
ATOM 1544 N N . ARG A 1 190 ? 22.908 7.450 -12.711 1.00 95.44 190 ARG A N 1
ATOM 1545 C CA . ARG A 1 190 ? 23.820 6.438 -13.271 1.00 95.44 190 ARG A CA 1
ATOM 1546 C C . ARG A 1 190 ? 23.369 5.975 -14.657 1.00 95.44 190 ARG A C 1
ATOM 1548 O O . ARG A 1 190 ? 24.183 5.950 -15.584 1.00 95.44 190 ARG A O 1
ATOM 1555 N N . ILE A 1 191 ? 22.080 5.674 -14.830 1.00 96.44 191 ILE A N 1
ATOM 1556 C CA . ILE A 1 191 ? 21.518 5.309 -16.139 1.00 96.44 191 ILE A CA 1
ATOM 1557 C C . ILE A 1 191 ? 21.682 6.459 -17.136 1.00 96.44 191 ILE A C 1
ATOM 1559 O O . ILE A 1 191 ? 22.157 6.243 -18.253 1.00 96.44 191 ILE A O 1
ATOM 1563 N N . LYS A 1 192 ? 21.379 7.700 -16.738 1.00 95.19 192 LYS A N 1
ATOM 1564 C CA . LYS A 1 192 ? 21.526 8.876 -17.602 1.00 95.19 192 LYS A CA 1
ATOM 1565 C C . LYS A 1 192 ? 22.961 9.042 -18.096 1.00 95.19 192 LYS A C 1
ATOM 1567 O O . LYS A 1 192 ? 23.167 9.286 -19.286 1.00 95.19 192 LYS A O 1
ATOM 1572 N N . LYS A 1 193 ? 23.954 8.864 -17.218 1.00 94.94 193 LYS A N 1
ATOM 1573 C CA . LYS A 1 193 ? 25.377 8.916 -17.583 1.00 94.94 193 LYS A CA 1
ATOM 1574 C C . LYS A 1 193 ? 25.723 7.873 -18.646 1.00 94.94 193 LYS A C 1
ATOM 1576 O O . LYS A 1 193 ? 26.381 8.211 -19.629 1.00 94.94 193 LYS A O 1
ATOM 1581 N N . HIS A 1 194 ? 25.246 6.638 -18.493 1.00 95.38 194 HIS A N 1
ATOM 1582 C CA . HIS A 1 194 ? 25.452 5.590 -19.492 1.00 95.38 194 HIS A CA 1
ATOM 1583 C C . HIS A 1 194 ? 24.781 5.904 -20.832 1.00 95.38 194 HIS A C 1
ATOM 1585 O O . HIS A 1 194 ? 25.411 5.730 -21.874 1.00 95.38 194 HIS A O 1
ATOM 1591 N N . LEU A 1 195 ? 23.540 6.401 -20.820 1.00 94.62 195 LEU A N 1
ATOM 1592 C CA . LEU A 1 195 ? 22.831 6.787 -22.043 1.00 94.62 195 LEU A CA 1
ATOM 1593 C C . LEU A 1 195 ? 23.576 7.899 -22.796 1.00 94.62 195 LEU A C 1
ATOM 1595 O O . LEU A 1 195 ? 23.745 7.798 -24.008 1.00 94.62 195 LEU A O 1
ATOM 1599 N N . ILE A 1 196 ? 24.103 8.905 -22.084 1.00 94.25 196 ILE A N 1
ATOM 1600 C CA . ILE A 1 196 ? 24.919 9.978 -22.678 1.00 94.25 196 ILE A CA 1
ATOM 1601 C C . ILE A 1 196 ? 26.209 9.414 -23.286 1.00 94.25 196 ILE A C 1
ATOM 1603 O O . ILE A 1 196 ? 26.514 9.706 -24.441 1.00 94.25 196 ILE A O 1
ATOM 1607 N N . GLN A 1 197 ? 26.947 8.582 -22.544 1.00 94.38 197 GLN A N 1
ATOM 1608 C CA . GLN A 1 197 ? 28.189 7.961 -23.027 1.00 94.38 197 GLN A CA 1
ATOM 1609 C C . GLN A 1 197 ? 27.965 7.107 -24.280 1.00 94.38 197 GLN A C 1
ATOM 1611 O O . GLN A 1 197 ? 28.804 7.090 -25.177 1.00 94.38 197 GLN A O 1
ATOM 1616 N N . LYS A 1 198 ? 26.822 6.419 -24.350 1.00 94.31 198 LYS A N 1
ATOM 1617 C CA . LYS A 1 198 ? 26.416 5.575 -25.482 1.00 94.31 198 LYS A CA 1
ATOM 1618 C C . LYS A 1 198 ? 25.641 6.335 -26.564 1.00 94.31 198 LYS A C 1
ATOM 1620 O O . LYS A 1 198 ? 25.182 5.720 -27.519 1.00 94.31 198 LYS A O 1
ATOM 1625 N N . GLN A 1 199 ? 25.504 7.657 -26.424 1.00 94.75 199 GLN A N 1
ATOM 1626 C CA . GLN A 1 199 ? 24.808 8.546 -27.361 1.00 94.75 199 GLN A CA 1
ATOM 1627 C C . GLN A 1 199 ? 23.348 8.139 -27.644 1.00 94.75 199 GLN A C 1
ATOM 1629 O O . GLN A 1 199 ? 22.803 8.430 -28.710 1.00 94.75 199 GLN A O 1
ATOM 1634 N N . ILE A 1 200 ? 22.691 7.495 -26.677 1.00 92.94 200 ILE A N 1
ATOM 1635 C CA . ILE A 1 200 ? 21.272 7.148 -26.755 1.00 92.94 200 ILE A CA 1
ATOM 1636 C C . ILE A 1 200 ? 20.449 8.348 -26.297 1.00 92.94 200 ILE A C 1
ATOM 1638 O O . ILE A 1 200 ? 20.622 8.864 -25.190 1.00 92.94 200 ILE A O 1
ATOM 1642 N N . LYS A 1 201 ? 19.518 8.782 -27.148 1.00 88.06 201 LYS A N 1
ATOM 1643 C CA . LYS A 1 201 ? 18.571 9.855 -26.832 1.00 88.06 201 LYS A CA 1
ATOM 1644 C C . LYS A 1 201 ? 17.222 9.255 -26.456 1.00 88.06 201 LYS A C 1
ATOM 1646 O O . LYS A 1 201 ? 16.559 8.662 -27.299 1.00 88.06 201 LYS A O 1
ATOM 1651 N N . THR A 1 202 ? 16.788 9.474 -25.221 1.00 83.88 202 THR A N 1
ATOM 1652 C CA . THR A 1 202 ? 15.419 9.177 -24.788 1.00 83.88 202 THR A CA 1
ATOM 1653 C C . THR A 1 202 ? 14.577 10.443 -24.943 1.00 83.88 202 THR A C 1
ATOM 1655 O O . THR A 1 202 ? 14.952 11.508 -24.453 1.00 83.88 202 THR A O 1
ATOM 1658 N N . LYS A 1 203 ? 13.468 10.361 -25.687 1.00 80.00 203 LYS A N 1
ATOM 1659 C CA . LYS A 1 203 ? 12.556 11.506 -25.887 1.00 80.00 203 LYS A CA 1
ATOM 1660 C C . LYS A 1 203 ? 11.669 11.766 -24.672 1.00 80.00 203 LYS A C 1
ATOM 1662 O O . LYS A 1 203 ? 11.251 12.897 -24.454 1.00 80.00 203 LYS A O 1
ATOM 1667 N N . HIS A 1 204 ? 11.392 10.712 -23.918 1.00 88.94 204 HIS A N 1
ATOM 1668 C CA . HIS A 1 204 ? 10.475 10.712 -22.794 1.00 88.94 204 HIS A CA 1
ATOM 1669 C C . HIS A 1 204 ? 11.164 10.149 -21.552 1.00 88.94 204 HIS A C 1
ATOM 1671 O O . HIS A 1 204 ? 12.266 9.587 -21.623 1.00 88.94 204 HIS A O 1
ATOM 1677 N N . ASN A 1 205 ? 10.492 10.336 -20.423 1.00 96.12 205 ASN A N 1
ATOM 1678 C CA . ASN A 1 205 ? 10.778 9.623 -19.193 1.00 96.12 205 ASN A CA 1
ATOM 1679 C C . ASN A 1 205 ? 10.674 8.100 -19.393 1.00 96.12 205 ASN A C 1
ATOM 1681 O O . ASN A 1 205 ? 10.041 7.655 -20.357 1.00 96.12 205 ASN A O 1
ATOM 1685 N N . PRO A 1 206 ? 11.319 7.305 -18.523 1.00 97.50 206 PRO A N 1
ATOM 1686 C CA . PRO A 1 206 ? 11.086 5.870 -18.493 1.00 97.50 206 PRO A CA 1
ATOM 1687 C C . PRO A 1 206 ? 9.601 5.590 -18.256 1.00 97.50 206 PRO A C 1
ATOM 1689 O O . PRO A 1 206 ? 8.942 6.286 -17.486 1.00 97.50 206 PRO A O 1
ATOM 1692 N N . ASP A 1 207 ? 9.096 4.564 -18.929 1.00 97.75 207 ASP A N 1
ATOM 1693 C CA . ASP A 1 207 ? 7.735 4.070 -18.747 1.00 97.75 207 ASP A CA 1
ATOM 1694 C C . ASP A 1 207 ? 7.554 3.552 -17.321 1.00 97.75 207 ASP A C 1
ATOM 1696 O O . ASP A 1 207 ? 6.685 4.012 -16.586 1.00 97.75 207 ASP A O 1
ATOM 1700 N N . HIS A 1 208 ? 8.456 2.669 -16.898 1.00 98.12 208 HIS A N 1
ATOM 1701 C CA . HIS A 1 208 ? 8.475 2.116 -15.554 1.00 98.12 208 HIS A CA 1
ATOM 1702 C C . HIS A 1 208 ? 9.902 1.808 -15.089 1.00 98.12 208 HIS A C 1
ATOM 1704 O O . HIS A 1 208 ? 10.857 1.745 -15.876 1.00 98.12 208 HIS A O 1
ATOM 1710 N N . ALA A 1 209 ? 10.040 1.612 -13.781 1.00 98.31 209 ALA A N 1
ATOM 1711 C CA . ALA A 1 209 ? 11.273 1.176 -13.142 1.00 98.31 209 ALA A CA 1
ATOM 1712 C C . ALA A 1 209 ? 11.084 -0.189 -12.470 1.00 98.31 209 ALA A C 1
ATOM 1714 O O . ALA A 1 209 ? 10.093 -0.416 -11.779 1.00 98.31 209 ALA A O 1
ATOM 1715 N N . CYS A 1 210 ? 12.059 -1.086 -12.619 1.00 98.31 210 CYS A N 1
ATOM 1716 C CA . CYS A 1 210 ? 12.063 -2.359 -11.901 1.00 98.31 210 CYS A CA 1
ATOM 1717 C C . CYS A 1 210 ? 12.840 -2.229 -10.591 1.00 98.31 210 CYS A C 1
ATOM 1719 O O . CYS A 1 210 ? 14.046 -1.950 -10.594 1.00 98.31 210 CYS A O 1
ATOM 1721 N N . TYR A 1 211 ? 12.168 -2.535 -9.485 1.00 98.44 211 TYR A N 1
ATOM 1722 C CA . TYR A 1 211 ? 12.741 -2.616 -8.148 1.00 98.44 211 TYR A CA 1
ATOM 1723 C C . TYR A 1 211 ? 12.928 -4.080 -7.733 1.00 98.44 211 TYR A C 1
ATOM 1725 O O . TYR A 1 211 ? 12.029 -4.908 -7.871 1.00 98.44 211 TYR A O 1
ATOM 1733 N N . ARG A 1 212 ? 14.119 -4.432 -7.249 1.00 97.81 212 ARG A N 1
ATOM 1734 C CA . ARG A 1 212 ? 14.479 -5.789 -6.828 1.00 97.81 212 ARG A CA 1
ATOM 1735 C C . ARG A 1 212 ? 14.493 -5.906 -5.317 1.00 97.81 212 ARG A C 1
ATOM 1737 O O . ARG A 1 212 ? 14.923 -4.995 -4.622 1.00 97.81 212 ARG A O 1
ATOM 1744 N N . VAL A 1 213 ? 14.099 -7.085 -4.854 1.00 97.56 213 VAL A N 1
ATOM 1745 C CA . VAL A 1 213 ? 14.227 -7.561 -3.474 1.00 97.56 213 VAL A CA 1
ATOM 1746 C C . VAL A 1 213 ? 14.977 -8.893 -3.471 1.00 97.56 213 VAL A C 1
ATOM 1748 O O . VAL A 1 213 ? 15.061 -9.567 -4.503 1.00 97.56 213 VAL A O 1
ATOM 1751 N N . LYS A 1 214 ? 15.545 -9.267 -2.326 1.00 96.62 214 LYS A N 1
ATOM 1752 C CA . LYS A 1 214 ? 16.402 -10.447 -2.159 1.00 96.62 214 LYS A CA 1
ATOM 1753 C C . LYS A 1 214 ? 15.605 -11.676 -1.737 1.00 96.62 214 LYS A C 1
ATOM 1755 O O . LYS A 1 214 ? 15.937 -12.780 -2.167 1.00 96.62 214 LYS A O 1
ATOM 1760 N N . THR A 1 215 ? 14.561 -11.505 -0.924 1.00 96.50 215 THR A N 1
ATOM 1761 C CA . THR A 1 215 ? 13.765 -12.616 -0.368 1.00 96.50 215 THR A CA 1
ATOM 1762 C C . THR A 1 215 ? 12.271 -12.510 -0.688 1.00 96.50 215 THR A C 1
ATOM 1764 O O . THR A 1 215 ? 11.770 -11.464 -1.100 1.00 96.50 215 THR A O 1
ATOM 1767 N N . LEU A 1 216 ? 11.543 -13.620 -0.518 1.00 95.94 216 LEU A N 1
ATOM 1768 C CA . LEU A 1 216 ? 10.077 -13.627 -0.620 1.00 95.94 216 LEU A CA 1
ATOM 1769 C C . LEU A 1 216 ? 9.421 -12.807 0.502 1.00 95.94 216 LEU A C 1
ATOM 1771 O O . LEU A 1 216 ? 8.391 -12.186 0.283 1.00 95.94 216 LEU A O 1
ATOM 1775 N N . GLU A 1 217 ? 10.035 -12.762 1.683 1.00 95.38 217 GLU A N 1
ATOM 1776 C CA . GLU A 1 217 ? 9.563 -11.928 2.792 1.00 95.38 217 GLU A CA 1
ATOM 1777 C C . GLU A 1 217 ? 9.689 -10.436 2.458 1.00 95.38 217 GLU A C 1
ATOM 1779 O O . GLU A 1 217 ? 8.751 -9.665 2.647 1.00 95.38 217 GLU A O 1
ATOM 1784 N N . GLU A 1 218 ? 10.820 -10.026 1.875 1.00 96.25 218 GLU A N 1
ATOM 1785 C CA . GLU A 1 218 ? 10.992 -8.659 1.386 1.00 96.25 218 GLU A CA 1
ATOM 1786 C C . GLU A 1 218 ? 10.024 -8.341 0.246 1.00 96.25 218 GLU A C 1
ATOM 1788 O O . GLU A 1 218 ? 9.548 -7.214 0.166 1.00 96.25 218 GLU A O 1
ATOM 1793 N N . TYR A 1 219 ? 9.700 -9.308 -0.616 1.00 97.44 219 TYR A N 1
ATOM 1794 C CA . TYR A 1 219 ? 8.702 -9.125 -1.669 1.00 97.44 219 TYR A CA 1
ATOM 1795 C C . TYR A 1 219 ? 7.334 -8.741 -1.102 1.00 97.44 219 TYR A C 1
ATOM 1797 O O . TYR A 1 219 ? 6.791 -7.709 -1.494 1.00 97.44 219 TYR A O 1
ATOM 1805 N N . GLU A 1 220 ? 6.812 -9.507 -0.142 1.00 95.50 220 GLU A N 1
ATOM 1806 C CA . GLU A 1 220 ? 5.532 -9.170 0.491 1.00 95.50 220 GLU A CA 1
ATOM 1807 C C . GLU A 1 220 ? 5.630 -7.857 1.284 1.00 95.50 220 GLU A C 1
ATOM 1809 O O . GLU A 1 220 ? 4.772 -6.986 1.148 1.00 95.50 220 GLU A O 1
ATOM 1814 N N . SER A 1 221 ? 6.732 -7.633 2.011 1.00 93.75 221 SER A N 1
ATOM 1815 C CA . SER A 1 221 ? 6.947 -6.380 2.747 1.00 93.75 221 SER A CA 1
ATOM 1816 C C . SER A 1 221 ? 6.976 -5.147 1.832 1.00 93.75 221 SER A C 1
ATOM 1818 O O . SER A 1 221 ? 6.388 -4.114 2.153 1.00 93.75 221 SER A O 1
ATOM 1820 N N . TYR A 1 222 ? 7.646 -5.220 0.679 1.00 96.31 222 TYR A N 1
ATOM 1821 C CA . TYR A 1 222 ? 7.698 -4.110 -0.275 1.00 96.31 222 TYR A CA 1
ATOM 1822 C C . TYR A 1 222 ? 6.381 -3.931 -1.026 1.00 96.31 222 TYR A C 1
ATOM 1824 O O . TYR A 1 222 ? 6.027 -2.790 -1.313 1.00 96.31 222 TYR A O 1
ATOM 1832 N N . LYS A 1 223 ? 5.616 -5.000 -1.283 1.00 95.69 223 LYS A N 1
ATOM 1833 C CA . LYS A 1 223 ? 4.241 -4.869 -1.786 1.00 95.69 223 LYS A CA 1
ATOM 1834 C C . LYS A 1 223 ? 3.374 -4.074 -0.818 1.00 95.69 223 LYS A C 1
ATOM 1836 O O . LYS A 1 223 ? 2.668 -3.165 -1.244 1.00 95.69 223 LYS A O 1
ATOM 1841 N N . GLU A 1 224 ? 3.426 -4.377 0.477 1.00 92.31 224 GLU A N 1
ATOM 1842 C CA . GLU A 1 224 ? 2.675 -3.619 1.485 1.00 92.31 224 GLU A CA 1
ATOM 1843 C C . GLU A 1 224 ? 3.089 -2.147 1.518 1.00 92.31 224 GLU A C 1
ATOM 1845 O O . GLU A 1 224 ? 2.228 -1.272 1.542 1.00 92.31 224 GLU A O 1
ATOM 1850 N N . LYS A 1 225 ? 4.394 -1.859 1.455 1.00 93.75 225 LYS A N 1
ATOM 1851 C CA . LYS A 1 225 ? 4.906 -0.481 1.431 1.00 93.75 225 LYS A CA 1
ATOM 1852 C C . LYS A 1 225 ? 4.512 0.274 0.160 1.00 93.75 225 LYS A C 1
ATOM 1854 O O . LYS A 1 225 ? 4.120 1.431 0.249 1.00 93.75 225 LYS A O 1
ATOM 1859 N N . LEU A 1 226 ? 4.563 -0.367 -1.009 1.00 95.50 226 LEU A N 1
ATOM 1860 C CA . LEU A 1 226 ? 4.122 0.235 -2.273 1.00 95.50 226 LEU A CA 1
ATOM 1861 C C . LEU A 1 226 ? 2.619 0.532 -2.270 1.00 95.50 226 LEU A C 1
ATOM 1863 O O . LEU A 1 226 ? 2.218 1.573 -2.777 1.00 95.50 226 LEU A O 1
ATOM 1867 N N . ASN A 1 227 ? 1.803 -0.305 -1.622 1.00 92.50 227 ASN A N 1
ATOM 1868 C CA . ASN A 1 227 ? 0.375 -0.031 -1.423 1.00 92.50 227 ASN A CA 1
ATOM 1869 C C . ASN A 1 227 ? 0.097 1.201 -0.537 1.00 92.50 227 ASN A C 1
ATOM 1871 O O . ASN A 1 227 ? -1.018 1.720 -0.563 1.00 92.50 227 ASN A O 1
ATOM 1875 N N . LEU A 1 228 ? 1.070 1.684 0.249 1.00 90.81 228 LEU A N 1
ATOM 1876 C CA . LEU A 1 228 ? 0.912 2.933 1.009 1.00 90.81 228 LEU A CA 1
ATOM 1877 C C . LEU A 1 228 ? 0.952 4.170 0.100 1.00 90.81 228 LEU A C 1
ATOM 1879 O O . LEU A 1 228 ? 0.425 5.211 0.483 1.00 90.81 228 LEU A O 1
ATOM 1883 N N . ILE A 1 229 ? 1.585 4.065 -1.074 1.00 93.81 229 ILE A N 1
ATOM 1884 C CA . ILE A 1 229 ? 1.902 5.200 -1.959 1.00 93.81 229 ILE A CA 1
ATOM 1885 C C . ILE A 1 229 ? 1.434 5.001 -3.408 1.00 93.81 229 ILE A C 1
ATOM 1887 O O . ILE A 1 229 ? 1.746 5.807 -4.287 1.00 93.81 229 ILE A O 1
ATOM 1891 N N . GLY A 1 230 ? 0.726 3.910 -3.686 1.00 93.94 230 GLY A N 1
ATOM 1892 C CA . GLY A 1 230 ? 0.301 3.533 -5.023 1.00 93.94 230 GLY A CA 1
ATOM 1893 C C . GLY A 1 230 ? -0.747 2.433 -5.021 1.00 93.94 230 GLY A C 1
ATOM 1894 O O . GLY A 1 230 ? -1.024 1.800 -4.006 1.00 93.94 230 GLY A O 1
ATOM 1895 N N . ASP A 1 231 ? -1.319 2.203 -6.194 1.00 93.00 231 ASP A N 1
ATOM 1896 C CA . ASP A 1 231 ? -2.307 1.166 -6.444 1.00 93.00 231 ASP A CA 1
ATOM 1897 C C . ASP A 1 231 ? -1.650 -0.007 -7.182 1.00 93.00 231 ASP A C 1
ATOM 1899 O O . ASP A 1 231 ? -0.974 0.184 -8.199 1.00 93.00 231 ASP A O 1
ATOM 1903 N N . LEU A 1 232 ? -1.866 -1.235 -6.701 1.00 95.25 232 LEU A N 1
ATOM 1904 C CA . LEU A 1 232 ? -1.510 -2.446 -7.442 1.00 95.25 232 LEU A CA 1
ATOM 1905 C C . LEU A 1 232 ? -2.352 -2.517 -8.727 1.00 95.25 232 LEU A C 1
ATOM 1907 O O . LEU A 1 232 ? -3.577 -2.617 -8.664 1.00 95.25 232 LEU A O 1
ATOM 1911 N N . LEU A 1 233 ? -1.696 -2.474 -9.886 1.00 95.56 233 LEU A N 1
ATOM 1912 C CA . LEU A 1 233 ? -2.341 -2.611 -11.192 1.00 95.56 233 LEU A CA 1
ATOM 1913 C C . LEU A 1 233 ? -2.588 -4.077 -11.541 1.00 95.56 233 LEU A C 1
ATOM 1915 O O . LEU A 1 233 ? -3.679 -4.439 -11.971 1.00 95.56 233 LEU A O 1
ATOM 1919 N N . ILE A 1 234 ? -1.564 -4.912 -11.362 1.00 96.19 234 ILE A N 1
ATOM 1920 C CA . ILE A 1 234 ? -1.633 -6.348 -11.613 1.00 96.19 234 ILE A CA 1
ATOM 1921 C C . ILE A 1 234 ? -0.594 -7.080 -10.770 1.00 96.19 234 ILE A C 1
ATOM 1923 O O . ILE A 1 234 ? 0.476 -6.546 -10.476 1.00 96.19 234 ILE A O 1
ATOM 1927 N N . GLU A 1 235 ? -0.898 -8.327 -10.434 1.00 96.56 235 GLU A N 1
ATOM 1928 C CA . GLU A 1 235 ? 0.082 -9.304 -9.984 1.00 96.56 235 GLU A CA 1
ATOM 1929 C C . GLU A 1 235 ? -0.083 -10.572 -10.822 1.00 96.56 235 GLU A C 1
ATOM 1931 O O . GLU A 1 235 ? -1.142 -11.201 -10.803 1.00 96.56 235 GLU A O 1
ATOM 1936 N N . SER A 1 236 ? 0.940 -10.931 -11.599 1.00 94.12 236 SER A N 1
ATOM 1937 C CA . SER A 1 236 ? 0.846 -12.041 -12.550 1.00 94.12 236 SER A CA 1
ATOM 1938 C C . SER A 1 236 ? 2.098 -12.918 -12.568 1.00 94.12 236 SER A C 1
ATOM 1940 O O . SER A 1 236 ? 3.196 -12.524 -12.165 1.00 94.12 236 SER A O 1
ATOM 1942 N N . MET A 1 237 ? 1.920 -14.168 -13.001 1.00 92.62 237 MET A N 1
ATOM 1943 C CA . MET A 1 237 ? 2.990 -15.157 -13.102 1.00 92.62 237 MET A CA 1
ATOM 1944 C C . MET A 1 237 ? 3.778 -14.949 -14.400 1.00 92.62 237 MET A C 1
ATOM 1946 O O . MET A 1 237 ? 3.310 -15.307 -15.479 1.00 92.62 237 MET A O 1
ATOM 1950 N N . VAL A 1 238 ? 5.009 -14.444 -14.302 1.00 88.56 238 VAL A N 1
ATOM 1951 C CA . VAL A 1 238 ? 5.872 -14.164 -15.459 1.00 88.56 238 VAL A CA 1
ATOM 1952 C C . VAL A 1 238 ? 7.203 -14.895 -15.318 1.00 88.56 238 VAL A C 1
ATOM 1954 O O . VAL A 1 238 ? 8.030 -14.611 -14.446 1.00 88.56 238 VAL A O 1
ATOM 1957 N N . GLY A 1 239 ? 7.440 -15.865 -16.205 1.00 85.38 239 GLY A N 1
ATOM 1958 C CA . GLY A 1 239 ? 8.694 -16.624 -16.231 1.00 85.38 239 GLY A CA 1
ATOM 1959 C C . GLY A 1 239 ? 8.972 -17.394 -14.932 1.00 85.38 239 GLY A C 1
ATOM 1960 O O . GLY A 1 239 ? 10.129 -17.428 -14.489 1.00 85.38 239 GLY A O 1
ATOM 1961 N N . GLY A 1 240 ? 7.916 -17.971 -14.341 1.00 90.00 240 GLY A N 1
ATOM 1962 C CA . GLY A 1 240 ? 7.960 -18.858 -13.171 1.00 90.00 240 GLY A CA 1
ATOM 1963 C C . GLY A 1 240 ? 8.006 -18.160 -11.809 1.00 90.00 240 GLY A C 1
ATOM 1964 O O . GLY A 1 240 ? 8.455 -18.768 -10.844 1.00 90.00 240 GLY A O 1
ATOM 1965 N N . ARG A 1 241 ? 7.616 -16.885 -11.732 1.00 94.62 241 ARG A N 1
ATOM 1966 C CA . ARG A 1 241 ? 7.535 -16.111 -10.485 1.00 94.62 241 ARG A CA 1
ATOM 1967 C C . ARG A 1 241 ? 6.445 -15.045 -10.573 1.00 94.62 241 ARG A C 1
ATOM 1969 O O . ARG A 1 241 ? 6.117 -14.630 -11.685 1.00 94.62 241 ARG A O 1
ATOM 1976 N N . LEU A 1 242 ? 5.947 -14.562 -9.437 1.00 97.12 242 LEU A N 1
ATOM 1977 C CA . LEU A 1 242 ? 5.045 -13.412 -9.438 1.00 97.12 242 LEU A CA 1
ATOM 1978 C C . LEU A 1 242 ? 5.805 -12.118 -9.721 1.00 97.12 242 LEU A C 1
ATOM 1980 O O . LEU A 1 242 ? 6.957 -11.930 -9.310 1.00 97.12 242 LEU A O 1
ATOM 1984 N N . ILE A 1 243 ? 5.132 -11.224 -10.427 1.00 97.44 243 ILE A N 1
ATOM 1985 C CA . ILE A 1 243 ? 5.536 -9.845 -10.622 1.00 97.44 243 ILE A CA 1
ATOM 1986 C C . ILE A 1 243 ? 4.334 -8.977 -10.282 1.00 97.44 243 ILE A C 1
ATOM 1988 O O . ILE A 1 243 ? 3.268 -9.153 -10.862 1.00 97.44 243 ILE A O 1
ATOM 1992 N N . SER A 1 244 ? 4.524 -8.072 -9.326 1.00 98.19 244 SER A N 1
ATOM 1993 C CA . SER A 1 244 ? 3.538 -7.064 -8.949 1.00 98.19 244 SER A CA 1
ATOM 1994 C C . SER A 1 244 ? 3.898 -5.741 -9.620 1.00 98.19 244 SER A C 1
ATOM 1996 O O . SER A 1 244 ? 5.032 -5.284 -9.486 1.00 98.19 244 SER A O 1
ATOM 1998 N N . THR A 1 245 ? 2.947 -5.102 -10.294 1.00 98.19 245 THR A N 1
ATOM 1999 C CA . THR A 1 245 ? 3.133 -3.772 -10.889 1.00 98.19 245 THR A CA 1
ATOM 2000 C C . THR A 1 245 ? 2.249 -2.758 -10.187 1.00 98.19 245 THR A C 1
ATOM 2002 O O . THR A 1 245 ? 1.040 -2.951 -10.084 1.00 98.19 245 THR A O 1
ATOM 2005 N N . PHE A 1 246 ? 2.843 -1.654 -9.747 1.00 98.06 246 PHE A N 1
ATOM 2006 C CA . PHE A 1 246 ? 2.166 -0.584 -9.024 1.00 98.06 246 PHE A CA 1
ATOM 2007 C C . PHE A 1 246 ? 2.162 0.712 -9.828 1.00 98.06 246 PHE A C 1
ATOM 2009 O O . PHE A 1 246 ? 3.186 1.078 -10.405 1.00 98.06 246 PHE A O 1
ATOM 2016 N N . ARG A 1 247 ? 1.035 1.432 -9.798 1.00 97.56 247 ARG A N 1
ATOM 2017 C CA . ARG A 1 247 ? 0.940 2.840 -10.198 1.00 97.56 247 ARG A CA 1
ATOM 2018 C C . ARG A 1 247 ? 0.948 3.706 -8.950 1.00 97.56 247 ARG A C 1
ATOM 2020 O O . ARG A 1 247 ? 0.014 3.658 -8.158 1.00 97.56 247 ARG A O 1
ATOM 2027 N N . LEU A 1 248 ? 1.980 4.512 -8.786 1.00 96.38 248 LEU A N 1
ATOM 2028 C CA . LEU A 1 248 ? 2.109 5.434 -7.668 1.00 96.38 248 LEU A CA 1
ATOM 2029 C C . LEU A 1 248 ? 1.112 6.589 -7.787 1.00 96.38 248 LEU A C 1
ATOM 2031 O O . LEU A 1 248 ? 0.824 7.060 -8.890 1.00 96.38 248 LEU A O 1
ATOM 2035 N N . HIS A 1 249 ? 0.610 7.061 -6.644 1.00 92.62 249 HIS A N 1
ATOM 2036 C CA . HIS A 1 249 ? -0.293 8.217 -6.583 1.00 92.62 249 HIS A CA 1
ATOM 2037 C C . HIS A 1 249 ? 0.418 9.506 -7.012 1.00 92.62 249 HIS A C 1
ATOM 2039 O O . HIS A 1 249 ? -0.193 10.381 -7.621 1.00 92.62 249 HIS A O 1
ATOM 2045 N N . GLU A 1 250 ? 1.725 9.584 -6.758 1.00 93.12 250 GLU A N 1
ATOM 2046 C CA . GLU A 1 250 ? 2.621 10.622 -7.257 1.00 93.12 250 GLU A CA 1
ATOM 2047 C C . GLU A 1 250 ? 3.870 9.982 -7.875 1.00 93.12 250 GLU A C 1
ATOM 2049 O O . GLU A 1 250 ? 4.385 8.993 -7.356 1.00 93.12 250 GLU A O 1
ATOM 2054 N N . SER A 1 251 ? 4.373 10.547 -8.976 1.00 95.50 251 SER A N 1
ATOM 2055 C CA . SER A 1 251 ? 5.596 10.058 -9.624 1.00 95.50 251 SER A CA 1
ATOM 2056 C C . SER A 1 251 ? 6.797 10.120 -8.679 1.00 95.50 251 SER A C 1
ATOM 2058 O O . SER A 1 251 ? 7.000 11.143 -8.026 1.00 95.50 251 SER A O 1
ATOM 2060 N N . LEU A 1 252 ? 7.643 9.084 -8.699 1.00 94.62 252 LEU A N 1
ATOM 2061 C CA . LEU A 1 252 ? 8.998 9.166 -8.158 1.00 94.62 252 LEU A CA 1
ATOM 2062 C C . LEU A 1 252 ? 9.809 10.135 -9.004 1.00 94.62 252 LEU A C 1
ATOM 2064 O O . LEU A 1 252 ? 9.957 9.939 -10.216 1.00 94.62 252 LEU A O 1
ATOM 2068 N N . LYS A 1 253 ? 10.367 11.157 -8.362 1.00 91.50 253 LYS A N 1
ATOM 2069 C CA . LYS A 1 253 ? 11.161 12.183 -9.039 1.00 91.50 253 LYS A CA 1
ATOM 2070 C C . LYS A 1 253 ? 12.645 11.973 -8.785 1.00 91.50 253 LYS A C 1
ATOM 2072 O O . LYS A 1 253 ? 13.137 12.178 -7.685 1.00 91.50 253 LYS A O 1
ATOM 2077 N N . GLY A 1 254 ? 13.380 11.625 -9.836 1.00 87.62 254 GLY A N 1
ATOM 2078 C CA . GLY A 1 254 ? 14.827 11.813 -9.882 1.00 87.62 254 GLY A CA 1
ATOM 2079 C C . GLY A 1 254 ? 15.177 13.172 -10.500 1.00 87.62 254 GLY A C 1
ATOM 2080 O O . GLY A 1 254 ? 14.342 13.826 -11.124 1.00 87.62 254 GLY A O 1
ATOM 2081 N N . LYS A 1 255 ? 16.450 13.590 -10.417 1.00 87.12 255 LYS A N 1
ATOM 2082 C CA . LYS A 1 255 ? 16.905 14.821 -11.104 1.00 87.12 255 LYS A CA 1
ATOM 2083 C C . LYS A 1 255 ? 16.830 14.730 -12.628 1.00 87.12 255 LYS A C 1
ATOM 2085 O O . LYS A 1 255 ? 16.812 15.752 -13.309 1.00 87.12 255 LYS A O 1
ATOM 2090 N N . THR A 1 256 ? 16.894 13.513 -13.166 1.00 89.56 256 THR A N 1
ATOM 2091 C CA . THR A 1 256 ? 17.056 13.272 -14.610 1.00 89.56 256 THR A CA 1
ATOM 2092 C C . THR A 1 256 ? 15.842 12.636 -15.263 1.00 89.56 256 THR A C 1
ATOM 2094 O O . THR A 1 256 ? 15.612 12.863 -16.450 1.00 89.56 256 THR A O 1
ATOM 2097 N N . PHE A 1 257 ? 15.103 11.843 -14.496 1.00 96.06 257 PHE A N 1
ATOM 2098 C CA . PHE A 1 257 ? 13.955 11.073 -14.928 1.00 96.06 257 PHE A CA 1
ATOM 2099 C C . PHE A 1 257 ? 12.914 11.074 -13.816 1.00 96.06 257 PHE A C 1
ATOM 2101 O O . PHE A 1 257 ? 13.259 11.192 -12.643 1.00 96.06 257 PHE A O 1
ATOM 2108 N N . GLU A 1 258 ? 11.662 10.877 -14.191 1.00 97.06 258 GLU A N 1
ATOM 2109 C CA . GLU A 1 258 ? 10.568 10.557 -13.278 1.00 97.06 258 GLU A CA 1
ATOM 2110 C C . GLU A 1 258 ? 9.782 9.366 -13.825 1.00 97.06 258 GLU A C 1
ATOM 2112 O O . GLU A 1 258 ? 9.750 9.146 -15.033 1.00 97.06 258 GLU A O 1
ATOM 2117 N N . THR A 1 259 ? 9.161 8.584 -12.951 1.00 97.25 259 THR A N 1
ATOM 2118 C CA . THR A 1 259 ? 8.182 7.559 -13.337 1.00 97.25 259 THR A CA 1
ATOM 2119 C C . THR A 1 259 ? 7.188 7.365 -12.206 1.00 97.25 259 THR A C 1
ATOM 2121 O O . THR A 1 259 ? 7.523 7.531 -11.035 1.00 97.25 259 THR A O 1
ATOM 2124 N N . ASN A 1 260 ? 5.955 7.019 -12.543 1.00 97.31 260 ASN A N 1
ATOM 2125 C CA . ASN A 1 260 ? 4.923 6.647 -11.585 1.00 97.31 260 ASN A CA 1
ATOM 2126 C C . ASN A 1 260 ? 4.614 5.146 -11.616 1.00 97.31 260 ASN A C 1
ATOM 2128 O O . ASN A 1 260 ? 3.632 4.739 -11.004 1.00 97.31 260 ASN A O 1
ATOM 2132 N N . ILE A 1 261 ? 5.411 4.323 -12.304 1.00 98.19 261 ILE A N 1
ATOM 2133 C CA . ILE A 1 261 ? 5.179 2.879 -12.385 1.00 98.19 261 ILE A CA 1
ATOM 2134 C C . ILE A 1 261 ? 6.392 2.120 -11.856 1.00 98.19 261 ILE A C 1
ATOM 2136 O O . ILE A 1 261 ? 7.519 2.300 -12.326 1.00 98.19 261 ILE A O 1
ATOM 2140 N N . ILE A 1 262 ? 6.140 1.237 -10.889 1.00 98.44 262 ILE A N 1
ATOM 2141 C CA . ILE A 1 262 ? 7.144 0.332 -10.329 1.00 98.44 262 ILE A CA 1
ATOM 2142 C C . ILE A 1 262 ? 6.737 -1.108 -10.606 1.00 98.44 262 ILE A C 1
ATOM 2144 O O . ILE A 1 262 ? 5.655 -1.548 -10.223 1.00 98.44 262 ILE A O 1
ATOM 2148 N N . GLU A 1 263 ? 7.644 -1.857 -11.219 1.00 98.25 263 GLU A N 1
ATOM 2149 C CA . GLU A 1 263 ? 7.582 -3.310 -11.280 1.00 98.25 263 GLU A CA 1
ATOM 2150 C C . GLU A 1 263 ? 8.381 -3.881 -10.097 1.00 98.25 263 GLU A C 1
ATOM 2152 O O . GLU A 1 263 ? 9.559 -3.568 -9.914 1.00 98.25 263 GLU A O 1
ATOM 2157 N N . LEU A 1 264 ? 7.745 -4.727 -9.291 1.00 98.50 264 LEU A N 1
ATOM 2158 C CA . LEU A 1 264 ? 8.346 -5.456 -8.181 1.00 98.50 264 LEU A CA 1
ATOM 2159 C C . LEU A 1 264 ? 8.272 -6.956 -8.498 1.00 98.50 264 LEU A C 1
ATOM 2161 O O . LEU A 1 264 ? 7.209 -7.563 -8.363 1.00 98.50 264 LEU A O 1
ATOM 2165 N N . PRO A 1 265 ? 9.365 -7.587 -8.955 1.00 98.06 265 PRO A N 1
ATOM 2166 C CA . PRO A 1 265 ? 9.380 -9.021 -9.228 1.00 98.06 265 PRO A CA 1
ATOM 2167 C C . PRO A 1 265 ? 9.820 -9.844 -8.014 1.00 98.06 265 PRO A C 1
ATOM 2169 O O . PRO A 1 265 ? 10.812 -9.500 -7.370 1.00 98.06 265 PRO A O 1
ATOM 2172 N N . GLN A 1 266 ? 9.208 -11.013 -7.797 1.00 97.88 266 GLN A N 1
ATOM 2173 C CA . GLN A 1 266 ? 9.717 -11.989 -6.828 1.00 97.88 266 GLN A CA 1
ATOM 2174 C C . GLN A 1 266 ? 11.164 -12.409 -7.157 1.00 97.88 266 GLN A C 1
ATOM 2176 O O . GLN A 1 266 ? 11.529 -12.577 -8.336 1.00 97.88 266 GLN A O 1
ATOM 2181 N N . PRO A 1 267 ? 12.018 -12.624 -6.145 1.00 96.75 267 PRO A N 1
ATOM 2182 C CA . PRO A 1 267 ? 13.343 -13.175 -6.374 1.00 96.75 267 PRO A CA 1
ATOM 2183 C C . PRO A 1 267 ? 13.220 -14.626 -6.852 1.00 96.75 267 PRO A C 1
ATOM 2185 O O . PRO A 1 267 ? 12.425 -15.413 -6.343 1.00 96.75 267 PRO A O 1
ATOM 2188 N N . LYS A 1 268 ? 14.006 -14.994 -7.867 1.00 93.94 268 LYS A N 1
ATOM 2189 C CA . LYS A 1 268 ? 14.112 -16.390 -8.311 1.00 93.94 268 LYS A CA 1
ATOM 2190 C C . LYS A 1 268 ? 15.003 -17.177 -7.338 1.00 93.94 268 LYS A C 1
ATOM 2192 O O . LYS A 1 268 ? 16.073 -16.670 -7.016 1.00 93.94 268 LYS A O 1
ATOM 2197 N N . PRO A 1 269 ? 14.667 -18.433 -6.980 1.00 87.12 269 PRO A N 1
ATOM 2198 C CA . PRO A 1 269 ? 15.428 -19.214 -5.993 1.00 87.12 269 PRO A CA 1
ATOM 2199 C C . PRO A 1 269 ? 16.916 -19.378 -6.335 1.00 87.12 269 PRO A C 1
ATOM 2201 O O . PRO A 1 269 ? 17.769 -19.392 -5.458 1.00 87.12 269 PRO A O 1
ATOM 2204 N N . ASN A 1 270 ? 17.228 -19.475 -7.631 1.00 88.56 270 ASN A N 1
ATOM 2205 C CA . ASN A 1 270 ? 18.570 -19.774 -8.136 1.00 88.56 270 ASN A CA 1
ATOM 2206 C C . ASN A 1 270 ? 19.338 -18.525 -8.595 1.00 88.56 270 ASN A C 1
ATOM 2208 O O . ASN A 1 270 ? 20.263 -18.631 -9.401 1.00 88.56 270 ASN A O 1
ATOM 2212 N N . ARG A 1 271 ? 18.921 -17.327 -8.172 1.00 89.00 271 ARG A N 1
ATOM 2213 C CA . ARG A 1 271 ? 19.575 -16.078 -8.567 1.00 89.00 271 ARG A CA 1
ATOM 2214 C C . ARG A 1 271 ? 19.636 -15.113 -7.395 1.00 89.00 271 ARG A C 1
ATOM 2216 O O . ARG A 1 271 ? 18.631 -14.848 -6.751 1.00 89.00 271 ARG A O 1
ATOM 2223 N N . VAL A 1 272 ? 20.824 -14.564 -7.172 1.00 89.38 272 VAL A N 1
ATOM 2224 C CA . VAL A 1 272 ? 21.047 -13.512 -6.181 1.00 89.38 272 VAL A CA 1
ATOM 2225 C C . VAL A 1 272 ? 20.666 -12.171 -6.798 1.00 89.38 272 VAL A C 1
ATOM 2227 O O . VAL A 1 272 ? 20.995 -11.893 -7.956 1.00 89.38 272 VAL A O 1
ATOM 2230 N N . TYR A 1 273 ? 19.952 -11.364 -6.022 1.00 92.44 273 TYR A N 1
ATOM 2231 C CA . TYR A 1 273 ? 19.567 -10.005 -6.372 1.00 92.44 273 TYR A CA 1
ATOM 2232 C C . TYR A 1 273 ? 20.074 -9.055 -5.295 1.00 92.44 273 TYR A C 1
ATOM 2234 O O . TYR A 1 273 ? 20.038 -9.385 -4.109 1.00 92.44 273 TYR A O 1
ATOM 2242 N N . GLU A 1 274 ? 20.511 -7.872 -5.713 1.00 93.69 274 GLU A N 1
ATOM 2243 C CA . GLU A 1 274 ? 20.683 -6.757 -4.793 1.00 93.69 274 GLU A CA 1
ATOM 2244 C C . GLU A 1 274 ? 19.356 -6.025 -4.610 1.00 93.69 274 GLU A C 1
ATOM 2246 O O . GLU A 1 274 ? 18.524 -5.986 -5.518 1.00 93.69 274 GLU A O 1
ATOM 2251 N N . LEU A 1 275 ? 19.156 -5.486 -3.410 1.00 96.62 275 LEU A N 1
ATOM 2252 C CA . LEU A 1 275 ? 17.976 -4.699 -3.076 1.00 96.62 275 LEU A CA 1
ATOM 2253 C C . LEU A 1 275 ? 18.118 -3.324 -3.736 1.00 96.62 275 LEU A C 1
ATOM 2255 O O . LEU A 1 275 ? 19.148 -2.674 -3.560 1.00 96.62 275 LEU A O 1
ATOM 2259 N N . GLY A 1 276 ? 17.099 -2.884 -4.471 1.00 97.62 276 GLY A N 1
ATOM 2260 C CA . GLY A 1 276 ? 17.096 -1.577 -5.130 1.00 97.62 276 GLY A CA 1
ATOM 2261 C C . GLY A 1 276 ? 16.673 -1.622 -6.596 1.00 97.62 276 GLY A C 1
ATOM 2262 O O . GLY A 1 276 ? 16.290 -2.661 -7.136 1.00 97.62 276 GLY A O 1
ATOM 2263 N N . PHE A 1 277 ? 16.753 -0.471 -7.262 1.00 97.94 277 PHE A N 1
ATOM 2264 C CA . PHE A 1 277 ? 16.456 -0.363 -8.689 1.00 97.94 277 PHE A CA 1
ATOM 2265 C C . PHE A 1 277 ? 17.502 -1.084 -9.552 1.00 97.94 277 PHE A C 1
ATOM 2267 O O . PHE A 1 277 ? 18.708 -0.920 -9.363 1.00 97.94 277 PHE A O 1
ATOM 2274 N N . GLU A 1 278 ? 17.034 -1.861 -10.534 1.00 97.31 278 GLU A N 1
ATOM 2275 C CA . GLU A 1 278 ? 17.900 -2.685 -11.395 1.00 97.31 278 GLU A CA 1
ATOM 2276 C C . GLU A 1 278 ? 17.900 -2.232 -12.858 1.00 97.31 278 GLU A C 1
ATOM 2278 O O . GLU A 1 278 ? 18.958 -2.168 -13.494 1.00 97.31 278 GLU A O 1
ATOM 2283 N N . HIS A 1 279 ? 16.730 -1.878 -13.394 1.00 98.06 279 HIS A N 1
ATOM 2284 C CA . HIS A 1 279 ? 16.606 -1.356 -14.753 1.00 98.06 279 HIS A CA 1
ATOM 2285 C C . HIS A 1 279 ? 15.474 -0.338 -14.902 1.00 98.06 279 HIS A C 1
ATOM 2287 O O . HIS A 1 279 ? 14.536 -0.301 -14.105 1.00 98.06 279 HIS A O 1
ATOM 2293 N N . LEU A 1 280 ? 15.593 0.472 -15.956 1.00 98.00 280 LEU A N 1
ATOM 2294 C CA . LEU A 1 280 ? 14.530 1.329 -16.481 1.00 98.00 280 LEU A CA 1
ATOM 2295 C C . LEU A 1 280 ? 14.078 0.804 -17.839 1.00 98.00 280 LEU A C 1
ATOM 2297 O O . LEU A 1 280 ? 14.912 0.358 -18.636 1.00 98.00 280 LEU A O 1
ATOM 2301 N N . GLU A 1 281 ? 12.788 0.916 -18.119 1.00 98.06 281 GLU A N 1
ATOM 2302 C CA . GLU A 1 281 ? 12.228 0.595 -19.428 1.00 98.06 281 GLU A CA 1
ATOM 2303 C C . GLU A 1 281 ? 11.696 1.860 -20.108 1.00 98.06 281 GLU A C 1
ATOM 2305 O O . GLU A 1 281 ? 11.137 2.740 -19.456 1.00 98.06 281 GLU A O 1
ATOM 2310 N N . PHE A 1 282 ? 11.921 1.990 -21.416 1.00 97.81 282 PHE A N 1
ATOM 2311 C CA . PHE A 1 282 ? 11.481 3.137 -22.210 1.00 97.81 282 PHE A CA 1
ATOM 2312 C C . PHE A 1 282 ? 10.634 2.684 -23.393 1.00 97.81 282 PHE A C 1
ATOM 2314 O O . PHE A 1 282 ? 10.996 1.750 -24.113 1.00 97.81 282 PHE A O 1
ATOM 2321 N N . VAL A 1 283 ? 9.572 3.439 -23.671 1.00 96.81 283 VAL A N 1
ATOM 2322 C CA . VAL A 1 283 ? 8.804 3.265 -24.903 1.00 96.81 283 VAL A CA 1
ATOM 2323 C C . VAL A 1 283 ? 9.520 3.943 -26.071 1.00 96.81 283 VAL A C 1
ATOM 2325 O O . VAL A 1 283 ? 9.840 5.136 -26.018 1.00 96.81 283 VAL A O 1
ATOM 2328 N N . ILE A 1 284 ? 9.743 3.192 -27.148 1.00 95.69 284 ILE A N 1
ATOM 2329 C CA . ILE A 1 284 ? 10.267 3.694 -28.421 1.00 95.69 284 ILE A CA 1
ATOM 2330 C C . ILE A 1 284 ? 9.255 3.477 -29.546 1.00 95.69 284 ILE A C 1
ATOM 2332 O O . ILE A 1 284 ? 8.506 2.506 -29.561 1.00 95.69 284 ILE A O 1
ATOM 2336 N N . SER A 1 285 ? 9.226 4.406 -30.502 1.00 93.44 285 SER A N 1
ATOM 2337 C CA . SER A 1 285 ? 8.322 4.335 -31.660 1.00 93.44 285 SER A CA 1
ATOM 2338 C C . SER A 1 285 ? 8.914 3.578 -32.849 1.00 93.44 285 SER A C 1
ATOM 2340 O O . SER A 1 285 ? 8.194 3.210 -33.769 1.00 93.44 285 SER A O 1
ATOM 2342 N N . GLU A 1 286 ? 10.238 3.462 -32.892 1.00 94.06 286 GLU A N 1
ATOM 2343 C CA . GLU A 1 286 ? 10.959 2.762 -33.952 1.00 94.06 286 GLU A CA 1
ATOM 2344 C C . GLU A 1 286 ? 11.131 1.284 -33.613 1.00 94.06 286 GLU A C 1
ATOM 2346 O O . GLU A 1 286 ? 11.262 0.944 -32.441 1.00 94.06 286 GLU A O 1
ATOM 2351 N N . ASP A 1 287 ? 11.152 0.427 -34.633 1.00 95.69 287 ASP A N 1
ATOM 2352 C CA . ASP A 1 287 ? 11.366 -1.003 -34.442 1.00 95.69 287 ASP A CA 1
ATOM 2353 C C . ASP A 1 287 ? 12.786 -1.304 -33.934 1.00 95.69 287 ASP A C 1
ATOM 2355 O O . ASP A 1 287 ? 13.743 -0.571 -34.204 1.00 95.69 287 ASP A O 1
ATOM 2359 N N . PHE A 1 288 ? 12.937 -2.424 -33.224 1.00 97.00 288 PHE A N 1
ATOM 2360 C CA . PHE A 1 288 ? 14.206 -2.815 -32.606 1.00 97.00 288 PHE A CA 1
ATOM 2361 C C . PHE A 1 288 ? 15.370 -2.915 -33.584 1.00 97.00 288 PHE A C 1
ATOM 2363 O O . PHE A 1 288 ? 16.500 -2.599 -33.212 1.00 97.00 288 PHE A O 1
ATOM 2370 N N . LYS A 1 289 ? 15.120 -3.338 -34.828 1.00 96.12 289 LYS A N 1
ATOM 2371 C CA . LYS A 1 289 ? 16.176 -3.481 -35.827 1.00 96.12 289 LYS A CA 1
ATOM 2372 C C . LYS A 1 289 ? 16.674 -2.107 -36.261 1.00 96.12 289 LYS A C 1
ATOM 2374 O O . LYS A 1 289 ? 17.869 -1.849 -36.152 1.00 96.12 289 LYS A O 1
ATOM 2379 N N . SER A 1 290 ? 15.768 -1.208 -36.642 1.00 96.12 290 SER A N 1
ATOM 2380 C CA . SER A 1 290 ? 16.104 0.181 -36.974 1.00 96.12 290 SER A CA 1
ATOM 2381 C C . SER A 1 290 ? 16.805 0.900 -35.815 1.00 96.12 290 SER A C 1
ATOM 2383 O O . SER A 1 290 ? 17.794 1.609 -36.030 1.00 96.12 290 SER A O 1
ATOM 2385 N N . PHE A 1 291 ? 16.340 0.685 -34.579 1.00 95.81 291 PHE A N 1
ATOM 2386 C CA . PHE A 1 291 ? 16.957 1.255 -33.380 1.00 95.81 291 PHE A CA 1
ATOM 2387 C C . PHE A 1 291 ? 18.381 0.732 -33.172 1.00 95.81 291 PHE A C 1
ATOM 2389 O O . PHE A 1 291 ? 19.317 1.511 -32.985 1.00 95.81 291 PHE A O 1
ATOM 2396 N N . SER A 1 292 ? 18.568 -0.586 -33.257 1.00 95.88 292 SER A N 1
ATOM 2397 C CA . SER A 1 292 ? 19.879 -1.213 -33.107 1.00 95.88 292 SER A CA 1
ATOM 2398 C C . SER A 1 292 ? 20.846 -0.810 -34.222 1.00 95.88 292 SER A C 1
ATOM 2400 O O . SER A 1 292 ? 22.031 -0.648 -33.951 1.00 95.88 292 SER A O 1
ATOM 2402 N N . GLU A 1 293 ? 20.378 -0.617 -35.458 1.00 95.25 293 GLU A N 1
ATOM 2403 C CA . GLU A 1 293 ? 21.215 -0.187 -36.587 1.00 95.25 293 GLU A CA 1
ATOM 2404 C C . GLU A 1 293 ? 21.766 1.236 -36.395 1.00 95.25 293 GLU A C 1
ATOM 2406 O O . GLU A 1 293 ? 22.936 1.495 -36.691 1.00 95.25 293 GLU A O 1
ATOM 2411 N N . LYS A 1 294 ? 20.970 2.153 -35.823 1.00 94.62 294 LYS A N 1
ATOM 2412 C CA . LYS A 1 294 ? 21.438 3.500 -35.432 1.00 94.62 294 LYS A CA 1
ATOM 2413 C C . LYS A 1 294 ? 22.497 3.464 -34.331 1.00 94.62 294 LYS A C 1
ATOM 2415 O O . LYS A 1 294 ? 23.296 4.391 -34.218 1.00 94.62 294 LYS A O 1
ATOM 2420 N N . HIS A 1 295 ? 22.506 2.396 -33.540 1.00 94.62 295 HIS A N 1
ATOM 2421 C CA . HIS A 1 295 ? 23.392 2.184 -32.404 1.00 94.62 295 HIS A CA 1
ATOM 2422 C C . HIS A 1 295 ? 24.282 0.944 -32.595 1.00 94.62 295 HIS A C 1
ATOM 2424 O O . HIS A 1 295 ? 24.543 0.219 -31.641 1.00 94.62 295 HIS A O 1
ATOM 2430 N N . LYS A 1 296 ? 24.766 0.712 -33.824 1.00 92.44 296 LYS A N 1
ATOM 2431 C CA . LYS A 1 296 ? 25.509 -0.499 -34.232 1.00 92.44 296 LYS A CA 1
ATOM 2432 C C . LYS A 1 296 ? 26.758 -0.833 -33.405 1.00 92.44 296 LYS A C 1
ATOM 2434 O O . LYS A 1 296 ? 27.196 -1.977 -33.412 1.00 92.44 296 LYS A O 1
ATOM 2439 N N . ASP A 1 297 ? 27.329 0.156 -32.720 1.00 93.31 297 ASP A N 1
ATOM 2440 C CA . ASP A 1 297 ? 28.512 -0.013 -31.868 1.00 93.31 297 ASP A CA 1
ATOM 2441 C C . ASP A 1 297 ? 28.147 -0.501 -30.448 1.00 93.31 297 ASP A C 1
ATOM 2443 O O . ASP A 1 297 ? 29.017 -0.656 -29.591 1.00 93.31 297 ASP A O 1
ATOM 2447 N N . LEU A 1 298 ? 26.854 -0.705 -30.165 1.00 95.62 298 LEU A N 1
ATOM 2448 C CA . LEU A 1 298 ? 26.345 -1.211 -28.895 1.00 95.62 298 LEU A CA 1
ATOM 2449 C C . LEU A 1 298 ? 25.915 -2.674 -29.019 1.00 95.62 298 LEU A C 1
ATOM 2451 O O . LEU A 1 298 ? 25.257 -3.073 -29.976 1.00 95.62 298 LEU A O 1
ATOM 2455 N N . GLU A 1 299 ? 26.224 -3.459 -27.991 1.00 95.75 299 GLU A N 1
ATOM 2456 C CA . GLU A 1 299 ? 25.784 -4.849 -27.885 1.00 95.75 299 GLU A CA 1
ATOM 2457 C C . GLU A 1 299 ? 24.430 -4.931 -27.169 1.00 95.75 299 GLU A C 1
ATOM 2459 O O . GLU A 1 299 ? 24.336 -4.724 -25.955 1.00 95.75 299 GLU A O 1
ATOM 2464 N N . PHE A 1 300 ? 23.376 -5.235 -27.926 1.00 97.19 300 PHE A N 1
ATOM 2465 C CA . PHE A 1 300 ? 22.034 -5.473 -27.394 1.00 97.19 300 PHE A CA 1
ATOM 2466 C C . PHE A 1 300 ? 21.781 -6.964 -27.122 1.00 97.19 300 PHE A C 1
ATOM 2468 O O . PHE A 1 300 ? 22.252 -7.840 -27.846 1.00 97.19 300 PHE A O 1
ATOM 2475 N N . ASP A 1 301 ? 20.986 -7.247 -26.092 1.00 97.25 301 ASP A N 1
ATOM 2476 C CA . ASP A 1 301 ? 20.465 -8.571 -25.760 1.00 97.25 301 ASP A CA 1
ATOM 2477 C C . ASP A 1 301 ? 19.046 -8.730 -26.330 1.00 97.25 301 ASP A C 1
ATOM 2479 O O . ASP A 1 301 ? 18.098 -8.062 -25.904 1.00 97.25 301 ASP A O 1
ATOM 2483 N N . TRP A 1 302 ? 18.928 -9.633 -27.303 1.00 97.38 302 TRP A N 1
ATOM 2484 C CA . TRP A 1 302 ? 17.722 -9.888 -28.094 1.00 97.38 302 TRP A CA 1
ATOM 2485 C C . TRP A 1 302 ? 16.825 -10.991 -27.525 1.00 97.38 302 TRP A C 1
ATOM 2487 O O . TRP A 1 302 ? 15.781 -11.278 -28.100 1.00 97.38 302 TRP A O 1
ATOM 2497 N N . LYS A 1 303 ? 17.174 -11.609 -26.387 1.00 94.50 303 LYS A N 1
ATOM 2498 C CA . LYS A 1 303 ? 16.392 -12.729 -25.822 1.00 94.50 303 LYS A CA 1
ATOM 2499 C C . LYS A 1 303 ? 14.921 -12.389 -25.560 1.00 94.50 303 LYS A C 1
ATOM 2501 O O . LYS A 1 303 ? 14.085 -13.286 -25.576 1.00 94.50 303 LYS A O 1
ATOM 2506 N N . GLY A 1 304 ? 14.618 -11.122 -25.266 1.00 92.56 304 GLY A N 1
ATOM 2507 C CA . GLY A 1 304 ? 13.256 -10.632 -25.035 1.00 92.56 304 GLY A CA 1
ATOM 2508 C C . GLY A 1 304 ? 12.532 -10.134 -26.290 1.00 92.56 304 GLY A C 1
ATOM 2509 O O . GLY A 1 304 ? 11.335 -9.868 -26.219 1.00 92.56 304 GLY A O 1
ATOM 2510 N N . ALA A 1 305 ? 13.224 -10.017 -27.426 1.00 94.50 305 ALA A N 1
ATOM 2511 C CA . ALA A 1 305 ? 12.706 -9.332 -28.608 1.00 94.50 305 ALA A CA 1
ATOM 2512 C C . ALA A 1 305 ? 11.666 -10.160 -29.378 1.00 94.50 305 ALA A C 1
ATOM 2514 O O . ALA A 1 305 ? 10.800 -9.590 -30.034 1.00 94.50 305 ALA A O 1
ATOM 2515 N N . ASP A 1 306 ? 11.721 -11.489 -29.256 1.00 90.81 306 ASP A N 1
ATOM 2516 C CA . ASP A 1 306 ? 10.824 -12.418 -29.957 1.00 90.81 306 ASP A CA 1
ATOM 2517 C C . ASP A 1 306 ? 9.593 -12.816 -29.127 1.00 90.81 306 ASP A C 1
ATOM 2519 O O . ASP A 1 306 ? 8.828 -13.701 -29.521 1.00 90.81 306 ASP A O 1
ATOM 2523 N N . LYS A 1 307 ? 9.383 -12.208 -27.950 1.00 91.12 307 LYS A N 1
ATOM 2524 C CA . LYS A 1 307 ? 8.187 -12.498 -27.152 1.00 91.12 307 LYS A CA 1
ATOM 2525 C C . LYS A 1 307 ? 6.937 -12.137 -27.953 1.00 91.12 307 LYS A C 1
ATOM 2527 O O . LYS A 1 307 ? 6.815 -11.037 -28.483 1.00 91.12 307 LYS A O 1
ATOM 2532 N N . SER A 1 308 ? 5.966 -13.049 -27.970 1.00 86.12 308 SER A N 1
ATOM 2533 C CA . SER A 1 308 ? 4.685 -12.843 -28.657 1.00 86.12 308 SER A CA 1
ATOM 2534 C C . SER A 1 308 ? 3.856 -11.709 -28.054 1.00 86.12 308 SER A C 1
ATOM 2536 O O . SER A 1 308 ? 2.964 -11.180 -28.711 1.00 86.12 308 SER A O 1
ATOM 2538 N N . PHE A 1 309 ? 4.127 -11.357 -26.798 1.00 87.56 309 PHE A N 1
ATOM 2539 C CA . PHE A 1 309 ? 3.426 -10.321 -26.064 1.00 87.56 309 PHE A CA 1
ATOM 2540 C C . PHE A 1 309 ? 4.430 -9.420 -25.344 1.00 87.56 309 PHE A C 1
ATOM 2542 O O . PHE A 1 309 ? 5.323 -9.918 -24.662 1.00 87.56 309 PHE A O 1
ATOM 2549 N N . ASN A 1 310 ? 4.281 -8.108 -25.552 1.00 91.94 310 ASN A N 1
ATOM 2550 C CA . ASN A 1 310 ? 5.183 -7.049 -25.092 1.00 91.94 310 ASN A CA 1
ATOM 2551 C C . ASN A 1 310 ? 6.684 -7.385 -25.236 1.00 91.94 310 ASN A C 1
ATOM 2553 O O . ASN A 1 310 ? 7.373 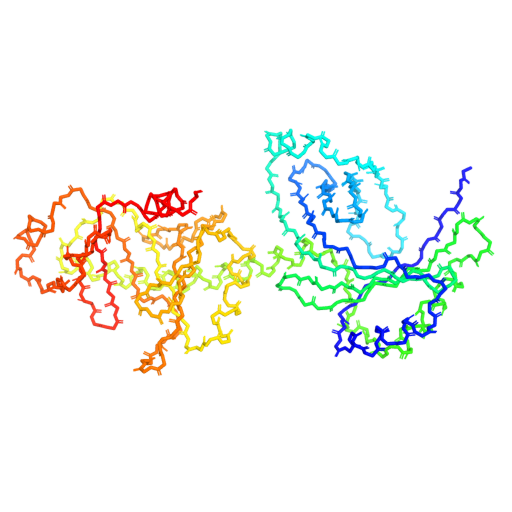-7.548 -24.230 1.00 91.94 310 ASN A O 1
ATOM 2557 N N . PRO A 1 311 ? 7.196 -7.526 -26.472 1.00 95.50 311 PRO A N 1
ATOM 2558 C CA . PRO A 1 311 ? 8.610 -7.793 -26.685 1.00 95.50 311 PRO A CA 1
ATOM 2559 C C . PRO A 1 311 ? 9.478 -6.627 -26.206 1.00 95.50 311 PRO A C 1
ATOM 2561 O O . PRO A 1 311 ? 9.087 -5.462 -26.329 1.00 95.50 311 PRO A O 1
ATOM 2564 N N . GLU A 1 312 ? 10.678 -6.950 -25.721 1.00 96.81 312 GLU A N 1
ATOM 2565 C CA . GLU A 1 312 ? 11.651 -5.965 -25.253 1.00 96.81 312 GLU A CA 1
ATOM 2566 C C . GLU A 1 312 ? 13.054 -6.181 -25.837 1.00 96.81 312 GLU A C 1
ATOM 2568 O O . GLU A 1 312 ? 13.534 -7.309 -25.972 1.00 96.81 312 GLU A O 1
ATOM 2573 N N . LEU A 1 313 ? 13.750 -5.082 -26.125 1.00 97.75 313 LEU A N 1
ATOM 2574 C CA . LEU A 1 313 ? 15.170 -5.070 -26.466 1.00 97.75 313 LEU A CA 1
ATOM 2575 C C . LEU A 1 313 ? 15.969 -4.576 -25.263 1.00 97.75 313 LEU A C 1
ATOM 2577 O O . LEU A 1 313 ? 15.741 -3.469 -24.774 1.00 97.75 313 LEU A O 1
ATOM 2581 N N . ARG A 1 314 ? 16.929 -5.371 -24.785 1.00 98.00 314 ARG A N 1
ATOM 2582 C CA . ARG A 1 314 ? 17.717 -5.028 -23.597 1.00 98.00 314 ARG A CA 1
ATOM 2583 C C . ARG A 1 314 ? 19.096 -4.499 -23.976 1.00 98.00 314 ARG A C 1
ATOM 2585 O O . ARG A 1 314 ? 19.808 -5.105 -24.766 1.00 98.00 314 ARG A O 1
ATOM 2592 N N . LEU A 1 315 ? 19.520 -3.419 -23.330 1.00 97.69 315 LEU A N 1
ATOM 2593 C CA . LEU A 1 315 ? 20.889 -2.913 -23.353 1.00 97.69 315 LEU A CA 1
ATOM 2594 C C . LEU A 1 315 ? 21.548 -3.125 -21.977 1.00 97.69 315 LEU A C 1
ATOM 2596 O O . LEU A 1 315 ? 21.195 -2.435 -21.012 1.00 97.69 315 LEU A O 1
ATOM 2600 N N . PRO A 1 316 ? 22.504 -4.062 -21.852 1.00 96.75 316 PRO A N 1
ATOM 2601 C CA . PRO A 1 316 ? 23.269 -4.253 -20.623 1.00 96.75 316 PRO A CA 1
ATOM 2602 C C . PRO A 1 316 ? 24.182 -3.051 -20.328 1.00 96.75 316 PRO A C 1
ATOM 2604 O O . PRO A 1 316 ? 24.898 -2.572 -21.207 1.00 96.75 316 PRO A O 1
ATOM 2607 N N . LEU A 1 317 ? 24.201 -2.591 -19.073 1.00 93.75 317 LEU A N 1
ATOM 2608 C CA . LEU A 1 317 ? 25.014 -1.470 -18.582 1.00 93.75 317 LEU A CA 1
ATOM 2609 C C . LEU A 1 317 ? 25.789 -1.891 -17.318 1.00 93.75 317 LEU A C 1
ATOM 2611 O O . LEU A 1 317 ? 25.651 -1.295 -16.249 1.00 93.75 317 LEU A O 1
ATOM 2615 N N . GLY A 1 318 ? 26.568 -2.972 -17.430 1.00 88.00 318 GLY A N 1
ATOM 2616 C CA . GLY A 1 318 ? 27.2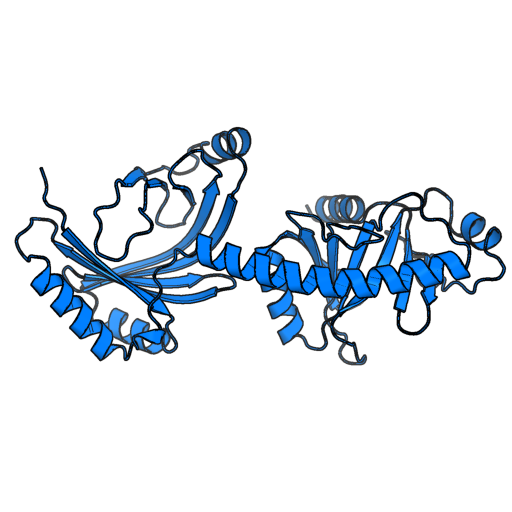56 -3.594 -16.294 1.00 88.00 318 GLY A CA 1
ATOM 2617 C C . GLY A 1 318 ? 26.272 -4.326 -15.380 1.00 88.00 318 GLY A C 1
ATOM 2618 O O . GLY A 1 318 ? 25.586 -5.246 -15.820 1.00 88.00 318 GLY A O 1
ATOM 2619 N N . GLU A 1 319 ? 26.190 -3.900 -14.120 1.00 87.31 319 GLU A N 1
ATOM 2620 C CA . GLU A 1 319 ? 25.275 -4.468 -13.116 1.00 87.31 319 GLU A CA 1
ATOM 2621 C C . GLU A 1 319 ? 23.819 -3.999 -13.281 1.00 87.31 319 GLU A C 1
ATOM 2623 O O . GLU A 1 319 ? 22.918 -4.531 -12.640 1.00 87.31 319 GLU A O 1
ATOM 2628 N N . THR A 1 320 ? 23.578 -3.021 -14.158 1.00 93.56 320 THR A N 1
ATOM 2629 C CA . THR A 1 320 ? 22.245 -2.472 -14.449 1.00 93.56 320 THR A CA 1
ATOM 2630 C C . THR A 1 320 ? 21.871 -2.691 -15.910 1.00 93.56 320 THR A C 1
ATOM 2632 O O . THR A 1 320 ? 22.679 -3.162 -16.720 1.00 93.56 320 THR A O 1
ATOM 2635 N N . SER A 1 321 ? 20.642 -2.347 -16.291 1.00 96.69 321 SER A N 1
ATOM 2636 C CA . SER A 1 321 ? 20.282 -2.284 -17.708 1.00 96.69 321 SER A CA 1
ATOM 2637 C C . SER A 1 321 ? 19.234 -1.233 -18.032 1.00 96.69 321 SER A C 1
ATOM 2639 O O . SER A 1 321 ? 18.571 -0.691 -17.153 1.00 96.69 321 SER A O 1
ATOM 2641 N N . VAL A 1 322 ? 19.101 -0.955 -19.324 1.00 97.62 322 VAL A N 1
ATOM 2642 C CA . VAL A 1 322 ? 17.938 -0.273 -19.889 1.00 97.62 322 VAL A CA 1
ATOM 2643 C C . VAL A 1 322 ? 17.256 -1.233 -20.848 1.00 97.62 322 VAL A C 1
ATOM 2645 O O . VAL A 1 322 ? 17.935 -2.005 -21.529 1.00 97.62 322 VAL A O 1
ATOM 2648 N N . LYS A 1 323 ? 15.931 -1.199 -20.906 1.00 97.88 323 LYS A N 1
ATOM 2649 C CA . LYS A 1 323 ? 15.162 -1.932 -21.908 1.00 97.88 323 LYS A CA 1
ATOM 2650 C C . LYS A 1 323 ? 14.283 -0.991 -22.713 1.00 97.88 323 LYS A C 1
ATOM 2652 O O . LYS A 1 323 ? 13.947 0.104 -22.266 1.00 97.88 323 LYS A O 1
ATOM 2657 N N . PHE A 1 324 ? 13.927 -1.443 -23.903 1.00 97.56 324 PHE A N 1
ATOM 2658 C CA . PHE A 1 324 ? 13.094 -0.712 -24.838 1.00 97.56 324 PHE A CA 1
ATOM 2659 C C . PHE A 1 324 ? 11.945 -1.597 -25.298 1.00 97.56 324 PHE A C 1
ATOM 2661 O O . PHE A 1 324 ? 12.160 -2.759 -25.634 1.00 97.56 324 PHE A O 1
ATOM 2668 N N . HIS A 1 325 ? 10.744 -1.039 -25.333 1.00 96.94 325 HIS A N 1
ATOM 2669 C CA . HIS A 1 325 ? 9.510 -1.706 -25.745 1.00 96.94 325 HIS A CA 1
ATOM 2670 C C . HIS A 1 325 ? 8.638 -0.707 -26.523 1.00 96.94 325 HIS A C 1
ATOM 2672 O O . HIS A 1 325 ? 8.969 0.475 -26.608 1.00 96.94 325 HIS A O 1
ATOM 2678 N N . HIS A 1 326 ? 7.556 -1.163 -27.154 1.00 95.88 326 HIS A N 1
ATOM 2679 C CA . HIS A 1 326 ? 6.788 -0.336 -28.106 1.00 95.88 326 HIS A CA 1
ATOM 2680 C C . HIS A 1 326 ? 5.448 0.184 -27.566 1.00 95.88 326 HIS A C 1
ATOM 2682 O O . HIS A 1 326 ? 4.760 0.947 -28.240 1.00 95.88 326 HIS A O 1
ATOM 2688 N N . GLN A 1 327 ? 5.053 -0.231 -26.365 1.00 95.06 327 GLN A N 1
ATOM 2689 C CA . GLN A 1 327 ? 3.784 0.131 -25.733 1.00 95.06 327 GLN A CA 1
ATOM 2690 C C . GLN A 1 327 ? 3.986 0.284 -24.231 1.00 95.06 327 GLN A C 1
ATOM 2692 O O . GLN A 1 327 ? 4.827 -0.407 -23.666 1.00 95.06 327 GLN A O 1
ATOM 2697 N N . THR A 1 328 ? 3.229 1.171 -23.590 1.00 95.88 328 THR A N 1
ATOM 2698 C CA . THR A 1 328 ? 3.348 1.404 -22.145 1.00 95.88 328 THR A CA 1
ATOM 2699 C C . THR A 1 328 ? 2.974 0.157 -21.353 1.00 95.88 328 THR A C 1
ATOM 2701 O O . THR A 1 328 ? 2.107 -0.613 -21.780 1.00 95.88 328 THR A O 1
ATOM 2704 N N . LEU A 1 329 ? 3.580 -0.041 -20.181 1.00 94.94 329 LEU A N 1
ATOM 2705 C CA . LEU A 1 329 ? 3.243 -1.173 -19.318 1.00 94.94 329 LEU A CA 1
ATOM 2706 C C . LEU A 1 329 ? 1.767 -1.144 -18.896 1.00 94.94 329 LEU A C 1
ATOM 2708 O O . LEU A 1 329 ? 1.125 -2.183 -18.819 1.00 94.94 329 LEU A O 1
ATOM 2712 N N . GLU A 1 330 ? 1.177 0.037 -18.722 1.00 93.75 330 GLU A N 1
ATOM 2713 C CA . GLU A 1 330 ? -0.261 0.166 -18.442 1.00 93.75 330 GLU A CA 1
ATOM 2714 C C . GLU A 1 330 ? -1.113 -0.422 -19.566 1.00 93.75 330 GLU A C 1
ATOM 2716 O O . GLU A 1 330 ? -2.061 -1.156 -19.300 1.00 93.75 330 GLU A O 1
ATOM 2721 N N . ARG A 1 331 ? -0.748 -0.161 -20.829 1.00 94.31 331 ARG A N 1
ATOM 2722 C CA . ARG A 1 331 ? -1.469 -0.710 -21.978 1.00 94.31 331 ARG A CA 1
ATOM 2723 C C . ARG A 1 331 ? -1.336 -2.228 -22.056 1.00 94.31 331 ARG A C 1
ATOM 2725 O O . ARG A 1 331 ? -2.294 -2.910 -22.412 1.00 94.31 331 ARG A O 1
ATOM 2732 N N . VAL A 1 332 ? -0.156 -2.750 -21.728 1.00 93.25 332 VAL A N 1
ATOM 2733 C CA . VAL A 1 332 ? 0.094 -4.195 -21.623 1.00 93.25 332 VAL A CA 1
ATOM 2734 C C . VAL A 1 332 ? -0.849 -4.803 -20.586 1.00 93.25 332 VAL A C 1
ATOM 2736 O O . VAL A 1 332 ? -1.562 -5.754 -20.896 1.00 93.25 332 VAL A O 1
ATOM 2739 N N . ILE A 1 333 ? -0.927 -4.194 -19.403 1.00 93.31 333 ILE A N 1
ATOM 2740 C CA . ILE A 1 333 ? -1.781 -4.645 -18.300 1.00 93.31 333 ILE A CA 1
ATOM 2741 C C . ILE A 1 333 ? -3.264 -4.591 -18.675 1.00 93.31 333 ILE A C 1
ATOM 2743 O O . ILE A 1 333 ? -3.985 -5.553 -18.431 1.00 93.31 333 ILE A O 1
ATOM 2747 N N . GLU A 1 334 ? -3.732 -3.515 -19.315 1.00 92.94 334 GLU A N 1
ATOM 2748 C CA . GLU A 1 334 ? -5.117 -3.417 -19.798 1.00 92.94 334 GLU A CA 1
ATOM 2749 C C . GLU A 1 334 ? -5.498 -4.595 -20.707 1.00 92.94 334 GLU A C 1
ATOM 2751 O O . GLU A 1 334 ? -6.594 -5.146 -20.589 1.00 92.94 334 GLU A O 1
ATOM 2756 N N . ILE A 1 335 ? -4.595 -4.987 -21.612 1.00 91.75 335 ILE A N 1
ATOM 2757 C CA . ILE A 1 335 ? -4.812 -6.110 -22.530 1.00 91.75 335 ILE A CA 1
ATOM 2758 C C . ILE A 1 335 ? -4.824 -7.440 -21.763 1.00 91.75 335 ILE A C 1
ATOM 2760 O O . ILE A 1 335 ? -5.695 -8.272 -22.016 1.00 91.75 335 ILE A O 1
ATOM 2764 N N . GLU A 1 336 ? -3.902 -7.642 -20.816 1.00 89.12 336 GLU A N 1
ATOM 2765 C CA . GLU A 1 336 ? -3.863 -8.853 -19.983 1.00 89.12 336 GLU A CA 1
ATOM 2766 C C . GLU A 1 336 ? -5.122 -9.003 -19.127 1.00 89.12 336 GLU A C 1
ATOM 2768 O O . GLU A 1 336 ? -5.693 -10.091 -19.042 1.00 89.12 336 GLU A O 1
ATOM 2773 N N . MET A 1 337 ? -5.592 -7.918 -18.512 1.00 88.00 337 MET A N 1
ATOM 2774 C CA . MET A 1 337 ? -6.812 -7.936 -17.709 1.00 88.00 337 MET A CA 1
ATOM 2775 C C . MET A 1 337 ? -8.036 -8.255 -18.569 1.00 88.00 337 MET A C 1
ATOM 2777 O O . MET A 1 337 ? -8.841 -9.099 -18.184 1.00 88.00 337 MET A O 1
ATOM 2781 N N . ALA A 1 338 ? -8.155 -7.644 -19.752 1.00 88.81 338 ALA A N 1
ATOM 2782 C CA . ALA A 1 338 ? -9.260 -7.907 -20.672 1.00 88.81 338 ALA A CA 1
ATOM 2783 C C . ALA A 1 338 ? -9.274 -9.350 -21.207 1.00 88.81 338 ALA A C 1
ATOM 2785 O O . ALA A 1 338 ? -10.345 -9.874 -21.489 1.00 88.81 338 ALA A O 1
ATOM 2786 N N . ALA A 1 339 ? -8.114 -9.999 -21.342 1.00 83.56 339 ALA A N 1
ATOM 2787 C CA . ALA A 1 339 ? -8.025 -11.398 -21.766 1.00 83.56 339 ALA A CA 1
ATOM 2788 C C . ALA A 1 339 ? -8.407 -12.404 -20.663 1.00 83.56 339 ALA A C 1
ATOM 2790 O O . ALA A 1 339 ? -8.746 -13.545 -20.972 1.00 83.56 339 ALA A O 1
ATOM 2791 N N . ASN A 1 340 ? -8.330 -11.991 -19.393 1.00 73.06 340 ASN A N 1
ATOM 2792 C CA . ASN A 1 340 ? -8.654 -12.810 -18.219 1.00 73.06 340 ASN A CA 1
ATOM 2793 C C . ASN A 1 340 ? -10.041 -12.502 -17.616 1.00 73.06 340 ASN A C 1
ATOM 2795 O O . ASN A 1 340 ? -10.409 -13.112 -16.610 1.00 73.06 340 ASN A O 1
ATOM 2799 N N . SER A 1 341 ? -10.767 -11.540 -18.196 1.00 64.38 341 SER A N 1
ATOM 2800 C CA . SER A 1 341 ? -12.148 -11.166 -17.848 1.00 64.38 341 SER A CA 1
ATOM 2801 C C . SER A 1 341 ? -13.142 -11.975 -18.672 1.00 64.38 341 SER A C 1
ATOM 2803 O O . SER A 1 341 ? -14.202 -12.336 -18.115 1.00 64.38 341 SER A O 1
#

Radius of gyration: 25.44 Å; chains: 1; bounding box: 58×42×74 Å

Secondary structure (DSSP, 8-state):
----EEEEEEEE-S-HHHHHHHHHHH-SEEEEEEEEEEEEE--SSSEEEEEE-SS--EEEEEE--S-SS----EEEEEE--TT-SHHHHHHHHS-EEEEEEEEEEEEEETTEEEEEEEETTTEEEEEEEEEESSSSS-HHHHHHHHHHHHHHTT--GGGB--S-HHHHHHHHHHHHHHHHHHHHHHHHHHHHHHHHHTTPPPSS--SEEEEE-SSHHHHHHHHHHHTTTEEEEEEEE-SSSEEEEEEEEEEEE-SS-EEEEEEEEPPPTT----SEEEEEEEE-SS-HHHHHHHTTTS--B-TTTT-SSS--EEEEETTEEEEEESS-HHHHHHHHHHHH-

Sequence (341 aa):
MAFHVNFELKAYSKNIDFIRAYLLEHCTKNLGKDFQKDTYFKTKTGRLKLREGNIENSLIFYNRPDLEGPKQSDVNLVKLGPDSGIREALRKANEIKVVVNKAREIFFIENVKFHLDEVGGLGEFIEIEAIDSDGSIGISKLKEQCDKYIKLFDIKPNDFINNSYSDMIMEKGEDFKTLLEDQFQEFSERIKKHLIQKQIKTKHNPDHACYRVKTLEEYESYKEKLNLIGDLLIESMVGGRLISTFRLHESLKGKTFETNIIELPQPKPNRVYELGFEHLEFVISEDFKSFSEKHKDLEFDWKGADKSFNPELRLPLGETSVKFHHQTLERVIEIEMAANS

Foldseek 3Di:
DFDKFKDKWKFFAPCLVVVVVVLVVQFPDWPFKKWWKWWWFDDPAFTWIFIDIPRFGWIWGWHDDPDDDDDPIPIDIDGDDPPNVVVVVRVVVTDTLFIKTWMWIWTHRPQWIWIWIQTQLPGTMIMIMRIDRRCPQDDVNNVVVVVVVCVVSVGDPVRTDPDDPSVVLQVLLVVLLVVQLVQCQVVVVLVVVVCVVLVNDAPAAFLEWEWEDFAPVVLVSVVSSLSSFWDFLDWDQDPRWTKTKTFGPDWRDHPRHIYRIYIYTHDDPPDGDDGGTAETEGADQDQPVVVCVVSVVFDKDQPQQPDPAFGWIWGDDDRHIYIYTHDRVSVSSVVVVVVVD